Protein AF-A0A7J0ALL9-F1 (afdb_monomer)

Secondary structure (DSSP, 8-state):
---HHHHHHHHTT----SEEEEEETTEEEE-TT-SEEESS---TT-EEEEEEE---SSTTSPPEEEEEEEE-TTS--EEEEEEEE---HHHHHHHHHHHHHHTTS-EEEEB-HHHHHHHHHH--THHHHHHHHHHH-S-B-EEEEE-TTT--EEEEEBB---HHHHHHHHHHHHHHHHHT-SB---HHHHHHHHHEEE-TTS-EEEPTT---HHHHHHHHHHHHHHHHSPPP-PPPPPGGG-

Nearest PDB structures (foldseek):
  3ezk-assembly1_A  TM=8.446E-01  e=1.544E-11  Tequatrovirus T4
  5m1k-assembly2_B  TM=8.316E-01  e=1.213E-11  Thermus phage G20c
  1r8y-assembly1_C  TM=3.205E-01  e=3.349E-01  Mus musculus
  1r8x-assembly1_B-2  TM=3.488E-01  e=6.118E-01  Mus musculus

Sequence (242 aa):
MFSPEGVDRLRASCAAPYERGELAGGIFRADSTGCLKVWKRPQRGVFYTVGVDIGGRSDSSDWSVASVLAFEAGVKPEVAAQWRGHIDHDILARKIADIGRYYNMALLVVESNTLENEYARSGSEGLFILSRLADEYPNMYRRECFDSIGGALSSRVGFHTNRATKAMLIAAMIELVRDGGYIEHDGMACDELGVYEQQAGGSYGAKAGFHDDIVMSRALALHIGAASAPRAAGPLPPASAW

Structure (mmCIF, N/CA/C/O backbone):
data_AF-A0A7J0ALL9-F1
#
_entry.id   AF-A0A7J0ALL9-F1
#
loop_
_atom_site.group_PDB
_atom_site.id
_atom_site.type_symbol
_atom_site.label_atom_id
_atom_site.label_alt_id
_atom_site.label_comp_id
_atom_site.label_asym_id
_atom_site.label_entity_id
_atom_site.label_seq_id
_atom_site.pdbx_PDB_ins_code
_atom_site.Cartn_x
_atom_site.Cartn_y
_atom_site.Cartn_z
_atom_site.occupancy
_atom_site.B_iso_or_equiv
_atom_site.auth_seq_id
_atom_site.auth_comp_id
_atom_site.auth_asym_id
_atom_site.auth_atom_id
_atom_site.pdbx_PDB_model_num
ATOM 1 N N . MET A 1 1 ? 9.816 5.347 17.538 1.00 90.50 1 MET A N 1
ATOM 2 C CA . MET A 1 1 ? 9.428 6.289 16.468 1.00 90.50 1 MET A CA 1
ATOM 3 C C . MET A 1 1 ? 7.915 6.414 16.479 1.00 90.50 1 MET A C 1
ATOM 5 O O . MET A 1 1 ? 7.428 7.438 16.938 1.00 90.50 1 MET A O 1
ATOM 9 N N . PHE A 1 2 ? 7.193 5.345 16.137 1.00 95.62 2 PHE A N 1
ATOM 10 C CA . PHE A 1 2 ? 5.784 5.183 16.501 1.00 95.62 2 PHE A CA 1
ATOM 11 C C . PHE A 1 2 ? 5.644 4.941 18.012 1.00 95.62 2 PHE A C 1
ATOM 13 O O . PHE A 1 2 ? 6.554 4.370 18.623 1.00 95.62 2 PHE A O 1
ATOM 20 N N . SER A 1 3 ? 4.552 5.409 18.626 1.00 94.50 3 SER A N 1
ATOM 21 C CA . SER A 1 3 ? 4.300 5.184 20.054 1.00 94.50 3 SER A CA 1
ATOM 22 C C . SER A 1 3 ? 3.844 3.740 20.301 1.00 94.50 3 SER A C 1
ATOM 24 O O . SER A 1 3 ? 2.964 3.266 19.575 1.00 94.50 3 SER A O 1
ATOM 26 N N . PRO A 1 4 ? 4.383 3.038 21.319 1.00 95.94 4 PRO A N 1
ATOM 27 C CA . PRO A 1 4 ? 3.935 1.689 21.668 1.00 95.94 4 PRO A CA 1
ATOM 28 C C . PRO A 1 4 ? 2.423 1.610 21.896 1.00 95.94 4 PRO A C 1
ATOM 30 O O . PRO A 1 4 ? 1.763 0.742 21.336 1.00 95.94 4 PRO A O 1
ATOM 33 N N . GLU A 1 5 ? 1.840 2.586 22.596 1.00 97.25 5 GLU A N 1
ATOM 34 C CA . GLU A 1 5 ? 0.400 2.620 22.873 1.00 97.25 5 GLU A CA 1
ATOM 35 C C . GLU A 1 5 ? -0.440 2.792 21.598 1.00 97.25 5 GLU A C 1
ATOM 37 O O . GLU A 1 5 ? -1.566 2.300 21.519 1.00 97.25 5 GLU A O 1
ATOM 42 N N . GLY A 1 6 ? 0.083 3.507 20.596 1.00 97.75 6 GLY A N 1
ATOM 43 C CA . GLY A 1 6 ? -0.569 3.661 19.294 1.00 97.75 6 GLY A CA 1
ATOM 44 C C . GLY A 1 6 ? -0.537 2.360 18.495 1.00 97.75 6 GLY A C 1
ATOM 45 O O . GLY A 1 6 ? -1.556 1.940 17.948 1.00 97.75 6 GLY A O 1
ATOM 46 N N . VAL A 1 7 ? 0.614 1.681 18.489 1.00 98.12 7 VAL A N 1
ATOM 47 C CA . VAL A 1 7 ? 0.773 0.373 17.836 1.00 98.12 7 VAL A CA 1
ATOM 48 C C . VAL A 1 7 ? -0.113 -0.684 18.499 1.00 98.12 7 VAL A C 1
ATOM 50 O O . VAL A 1 7 ? -0.797 -1.420 17.793 1.00 98.12 7 VAL A O 1
ATOM 53 N N . ASP A 1 8 ? -0.180 -0.725 19.830 1.00 97.94 8 ASP A N 1
ATOM 54 C CA . ASP A 1 8 ? -1.036 -1.666 20.565 1.00 97.94 8 ASP A CA 1
ATOM 55 C C . ASP A 1 8 ? -2.525 -1.418 20.300 1.00 97.94 8 ASP A C 1
ATOM 57 O O . ASP A 1 8 ? -3.303 -2.362 20.145 1.00 97.94 8 ASP A O 1
ATOM 61 N N . ARG A 1 9 ? -2.929 -0.147 20.172 1.00 97.38 9 ARG A N 1
ATOM 62 C CA . ARG A 1 9 ? -4.302 0.221 19.797 1.00 97.38 9 ARG A CA 1
ATOM 63 C C . ARG A 1 9 ? -4.677 -0.312 18.416 1.00 97.38 9 ARG A C 1
ATOM 65 O O . ARG A 1 9 ? -5.788 -0.804 18.255 1.00 97.38 9 ARG A O 1
ATOM 72 N N . LEU A 1 10 ? -3.775 -0.214 17.440 1.00 97.44 10 LEU A N 1
ATOM 73 C CA . LEU A 1 10 ? -3.984 -0.790 16.109 1.00 97.44 10 LEU A CA 1
ATOM 74 C C . LEU A 1 10 ? -4.004 -2.319 16.163 1.00 97.44 10 LEU A C 1
ATOM 76 O O . LEU A 1 10 ? -4.888 -2.948 15.590 1.00 97.44 10 LEU A O 1
ATOM 80 N N . ARG A 1 11 ? -3.080 -2.923 16.919 1.00 98.00 11 ARG A N 1
ATOM 81 C CA . ARG A 1 11 ? -2.993 -4.378 17.083 1.00 98.00 11 ARG A CA 1
ATOM 82 C C . ARG A 1 11 ? -4.274 -4.979 17.663 1.00 98.00 11 ARG A C 1
ATOM 84 O O . ARG A 1 11 ? -4.595 -6.122 17.356 1.00 98.00 11 ARG A O 1
ATOM 91 N N . ALA A 1 12 ? -5.032 -4.219 18.453 1.00 97.44 12 ALA A N 1
ATOM 92 C CA . ALA A 1 12 ? -6.307 -4.665 19.011 1.00 97.44 12 ALA A CA 1
ATOM 93 C C . ALA A 1 12 ? -7.392 -4.954 17.953 1.00 97.44 12 ALA A C 1
ATOM 95 O O . ALA A 1 12 ? -8.311 -5.719 18.243 1.00 97.44 12 ALA A O 1
ATOM 96 N N . SER A 1 13 ? -7.304 -4.380 16.744 1.00 95.38 13 SER A N 1
ATOM 97 C CA . SER A 1 13 ? -8.196 -4.713 15.620 1.00 95.38 13 SER A CA 1
ATOM 98 C C . SER A 1 13 ? -7.626 -5.774 14.672 1.00 95.38 13 SER A C 1
ATOM 100 O O . SER A 1 13 ? -8.314 -6.190 13.733 1.00 95.38 13 SER A O 1
ATOM 102 N N . CYS A 1 14 ? -6.400 -6.251 14.920 1.00 97.94 14 CYS A N 1
ATOM 103 C CA . CYS A 1 14 ? -5.783 -7.291 14.109 1.00 97.94 14 CYS A CA 1
ATOM 104 C C . CYS A 1 14 ? -6.505 -8.629 14.242 1.00 97.94 14 CYS A C 1
ATOM 106 O O . CYS A 1 14 ? -6.825 -9.094 15.336 1.00 97.94 14 CYS A O 1
ATOM 108 N N . ALA A 1 15 ? -6.736 -9.264 13.098 1.00 96.44 15 ALA A N 1
ATOM 109 C CA . ALA A 1 15 ? -7.458 -10.520 13.001 1.00 96.44 15 ALA A CA 1
ATOM 110 C C . ALA A 1 15 ? -6.918 -11.355 11.838 1.00 96.44 15 ALA A C 1
ATOM 112 O O . ALA A 1 15 ? -6.294 -10.845 10.903 1.00 96.44 15 ALA A O 1
ATOM 113 N N . ALA A 1 16 ? -7.175 -12.663 11.883 1.00 96.12 16 ALA A N 1
ATOM 114 C CA . ALA A 1 16 ? -6.894 -13.521 10.741 1.00 96.12 16 ALA A CA 1
ATOM 115 C C . ALA A 1 16 ? -7.666 -13.018 9.505 1.00 96.12 16 ALA A C 1
ATOM 117 O O . ALA A 1 16 ? -8.810 -12.573 9.645 1.00 96.12 16 ALA A O 1
ATOM 118 N N . PRO A 1 17 ? 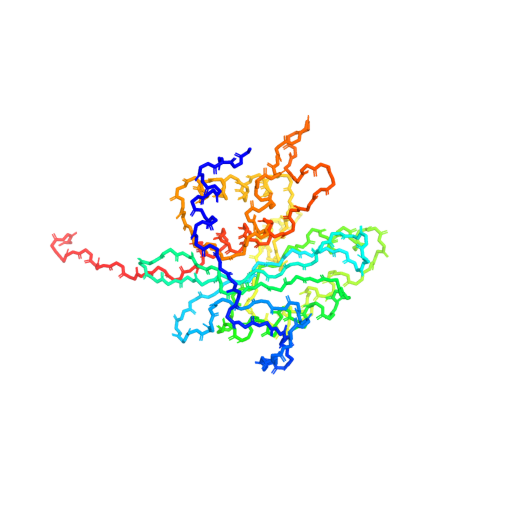-7.066 -13.076 8.302 1.00 97.00 17 PRO A N 1
ATOM 119 C CA . PRO A 1 17 ? -7.782 -12.715 7.091 1.00 97.00 17 PRO A CA 1
ATOM 120 C C . PRO A 1 17 ? -8.984 -13.636 6.900 1.00 97.00 17 PRO A C 1
ATOM 122 O O . PRO A 1 17 ? -8.906 -14.840 7.147 1.00 97.00 17 PRO A O 1
ATOM 125 N N . TYR A 1 18 ? -10.085 -13.054 6.435 1.00 94.19 18 TYR A N 1
ATOM 126 C CA . TYR A 1 18 ? -11.292 -13.789 6.079 1.00 94.19 18 TYR A CA 1
ATOM 127 C C . TYR A 1 18 ? -11.023 -14.766 4.925 1.00 94.19 18 TYR A C 1
ATOM 129 O O . TYR A 1 18 ? -11.505 -15.897 4.938 1.00 94.19 18 TYR A O 1
ATOM 137 N N . GLU A 1 19 ? -10.211 -14.348 3.950 1.00 95.81 19 GLU A N 1
ATOM 138 C CA . GLU A 1 19 ? -9.797 -15.167 2.812 1.00 95.81 19 GLU A CA 1
ATOM 139 C C . GLU A 1 19 ? -8.298 -15.021 2.531 1.00 95.81 19 GLU A C 1
ATOM 141 O O . GLU A 1 19 ? -7.707 -13.949 2.683 1.00 95.81 19 GLU A O 1
ATOM 146 N N . ARG A 1 20 ? -7.685 -16.113 2.066 1.00 97.81 20 ARG A N 1
ATOM 147 C CA . ARG A 1 20 ? -6.316 -16.143 1.547 1.00 97.81 20 ARG A CA 1
ATOM 148 C C . ARG A 1 20 ? -6.317 -16.775 0.162 1.00 97.81 20 ARG A C 1
ATOM 150 O O . ARG A 1 20 ? -7.046 -17.743 -0.066 1.00 97.81 20 ARG A O 1
ATOM 157 N N . GLY A 1 21 ? -5.556 -16.208 -0.765 1.00 96.81 21 GLY A N 1
ATOM 158 C CA . GLY A 1 21 ? -5.541 -16.693 -2.135 1.00 96.81 21 GLY A CA 1
ATOM 159 C C . GLY A 1 21 ? -4.728 -15.843 -3.094 1.00 96.81 21 GLY A C 1
ATOM 160 O O . GLY A 1 21 ? -3.720 -15.245 -2.722 1.00 96.81 21 GLY A O 1
ATOM 161 N N . GLU A 1 22 ? -5.191 -15.794 -4.338 1.00 95.88 22 GLU A N 1
ATOM 162 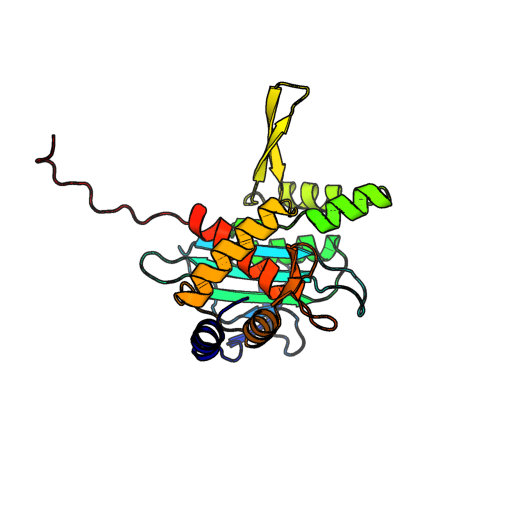C CA . GLU A 1 22 ? -4.605 -15.023 -5.430 1.00 95.88 22 GLU A CA 1
ATOM 163 C C . GLU A 1 22 ? -5.697 -14.431 -6.329 1.00 95.88 22 GLU A C 1
ATOM 165 O O . GLU A 1 22 ? -6.789 -14.985 -6.461 1.00 95.88 22 GLU A O 1
ATOM 170 N N . LEU A 1 23 ? -5.385 -13.319 -6.998 1.00 92.75 23 LEU A N 1
ATOM 171 C CA . LEU A 1 23 ? -6.185 -12.803 -8.112 1.00 92.75 23 LEU A CA 1
ATOM 172 C C . LEU A 1 23 ? -5.551 -13.208 -9.444 1.00 92.75 23 LEU A C 1
ATOM 174 O O . LEU A 1 23 ? -4.332 -13.095 -9.620 1.00 92.75 23 LEU A O 1
ATOM 178 N N . ALA A 1 24 ? -6.390 -13.668 -10.371 1.00 80.88 24 ALA A N 1
ATOM 179 C CA . ALA A 1 24 ? -6.015 -13.934 -11.754 1.00 80.88 24 ALA A CA 1
ATOM 180 C C . ALA A 1 24 ? -7.155 -13.511 -12.688 1.00 80.88 24 ALA A C 1
ATOM 182 O O . ALA A 1 24 ? -8.253 -14.071 -12.621 1.00 80.88 24 ALA A O 1
ATOM 183 N N . GLY A 1 25 ? -6.908 -12.514 -13.541 1.00 77.75 25 GLY A N 1
ATOM 184 C CA . GLY A 1 25 ? -7.915 -11.988 -14.466 1.00 77.75 25 GLY A CA 1
ATOM 185 C C . GLY A 1 25 ? -9.101 -11.349 -13.739 1.00 77.75 25 GLY A C 1
ATOM 186 O O . GLY A 1 25 ? -10.241 -11.492 -14.173 1.00 77.75 25 GLY A O 1
ATOM 187 N N . GLY A 1 26 ? -8.846 -10.721 -12.587 1.00 77.31 26 GLY A N 1
ATOM 188 C CA . GLY A 1 26 ? -9.869 -10.086 -11.746 1.00 77.31 26 GLY A CA 1
ATOM 189 C C . GLY A 1 26 ? -10.749 -11.043 -10.929 1.00 77.31 26 GLY A C 1
ATOM 190 O O . GLY A 1 26 ? -11.645 -10.581 -10.225 1.00 77.31 26 GLY A O 1
ATOM 191 N N . ILE A 1 27 ? -10.508 -12.357 -10.985 1.00 87.25 27 ILE A N 1
ATOM 192 C CA . ILE A 1 27 ? -11.255 -13.359 -10.211 1.00 87.25 27 ILE A CA 1
ATOM 193 C C . ILE A 1 27 ? -10.407 -13.826 -9.032 1.00 87.25 27 ILE A C 1
ATOM 195 O O . ILE A 1 27 ? -9.277 -14.286 -9.216 1.00 87.25 27 ILE A O 1
ATOM 199 N N . PHE A 1 28 ? -10.963 -13.722 -7.822 1.00 93.94 28 PHE A N 1
ATOM 200 C CA . PHE A 1 28 ? -10.315 -14.227 -6.615 1.00 93.94 28 PHE A CA 1
ATOM 201 C C . PHE A 1 28 ? -10.386 -15.754 -6.576 1.00 93.94 28 PHE A C 1
ATOM 203 O O . PHE A 1 28 ? -11.454 -16.345 -6.755 1.00 93.94 28 PHE A O 1
ATOM 210 N N . ARG A 1 29 ? -9.246 -16.393 -6.328 1.00 94.94 29 ARG A N 1
ATOM 211 C CA . ARG A 1 29 ? -9.1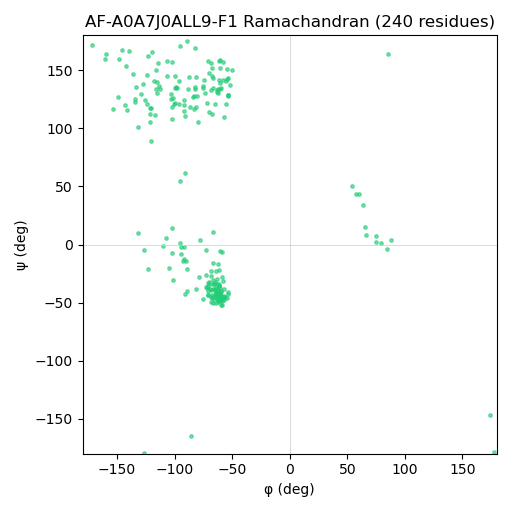28 -17.837 -6.138 1.00 94.94 29 ARG A CA 1
ATOM 212 C C . ARG A 1 29 ? -8.557 -18.098 -4.759 1.00 94.94 29 ARG A C 1
ATOM 214 O O . ARG A 1 29 ? -7.429 -17.701 -4.480 1.00 94.94 29 ARG A O 1
ATOM 221 N N . ALA A 1 30 ? -9.342 -18.767 -3.921 1.00 95.69 30 ALA A N 1
ATOM 222 C CA . ALA A 1 30 ? -8.887 -19.185 -2.608 1.00 95.69 30 ALA A CA 1
ATOM 223 C C . ALA A 1 30 ? -7.720 -20.172 -2.746 1.00 95.69 30 ALA A C 1
ATOM 225 O O . ALA A 1 30 ? -7.793 -21.139 -3.503 1.00 95.69 30 ALA A O 1
ATOM 226 N N . ASP A 1 31 ? -6.658 -19.909 -1.999 1.00 95.44 31 ASP A N 1
ATOM 227 C CA . ASP A 1 31 ? -5.462 -20.733 -1.909 1.00 95.44 31 ASP A CA 1
ATOM 228 C C . ASP A 1 31 ? -4.834 -20.464 -0.541 1.00 95.44 31 ASP A C 1
ATOM 230 O O . ASP A 1 31 ? -4.405 -19.349 -0.237 1.00 95.44 31 ASP A O 1
ATOM 234 N N . SER A 1 32 ? -4.769 -21.495 0.302 1.00 93.69 32 SER A N 1
ATOM 235 C CA . SER A 1 32 ? -4.207 -21.391 1.651 1.00 93.69 32 SER A CA 1
ATOM 236 C C . SER A 1 32 ? -2.726 -21.006 1.668 1.00 93.69 32 SER A C 1
ATOM 238 O O . SER A 1 32 ? -2.222 -20.594 2.713 1.00 93.69 32 SER A O 1
ATOM 240 N N . THR A 1 33 ? -2.031 -21.140 0.540 1.00 93.88 33 THR A N 1
ATOM 241 C CA . THR A 1 33 ? -0.624 -20.767 0.351 1.00 93.88 33 THR A CA 1
ATOM 242 C C . THR A 1 33 ? -0.440 -19.447 -0.398 1.00 93.88 33 THR A C 1
ATOM 244 O O . THR A 1 33 ? 0.672 -18.925 -0.415 1.00 93.88 33 THR A O 1
ATOM 247 N N . GLY A 1 34 ? -1.519 -18.857 -0.927 1.00 95.31 34 GLY A N 1
ATOM 248 C CA . GLY A 1 34 ? -1.479 -17.627 -1.719 1.00 95.31 34 GLY A CA 1
ATOM 249 C C . GLY A 1 34 ? -0.926 -16.414 -0.964 1.00 95.31 34 GLY A C 1
ATOM 250 O O . GLY A 1 34 ? -0.917 -16.361 0.270 1.00 95.31 34 GLY A O 1
ATOM 251 N N . CYS A 1 35 ? -0.451 -15.411 -1.692 1.00 97.19 35 CYS A N 1
ATOM 252 C CA . CYS A 1 35 ? 0.181 -14.223 -1.117 1.00 97.19 35 CYS A CA 1
ATOM 253 C C . CYS A 1 35 ? -0.816 -13.093 -0.820 1.00 97.19 35 CYS A C 1
ATOM 255 O O . CYS A 1 35 ? -0.477 -12.169 -0.078 1.00 97.19 35 CYS A O 1
ATOM 257 N N . LEU A 1 36 ? -2.042 -13.156 -1.356 1.00 98.31 36 LEU A N 1
ATOM 258 C CA . LEU A 1 36 ? -3.101 -12.185 -1.076 1.00 98.31 36 LEU A CA 1
ATOM 259 C C . LEU A 1 36 ? -3.888 -12.589 0.176 1.00 98.31 36 LEU A C 1
ATOM 261 O O . LEU A 1 36 ? -4.556 -13.624 0.199 1.00 98.31 36 LEU A O 1
ATOM 265 N N . LYS A 1 37 ? -3.852 -11.734 1.195 1.00 98.62 37 LYS A N 1
ATOM 266 C CA . LYS A 1 37 ? -4.740 -11.767 2.361 1.00 98.62 37 LYS A CA 1
ATOM 267 C C . LYS A 1 37 ? -5.880 -10.770 2.157 1.00 98.62 37 LYS A C 1
ATOM 269 O O . LYS A 1 37 ? -5.630 -9.632 1.763 1.00 98.62 37 LYS A O 1
ATOM 274 N N . VAL A 1 38 ? -7.113 -11.176 2.448 1.00 98.31 38 VAL A N 1
ATOM 275 C CA . VAL A 1 38 ? -8.319 -10.339 2.352 1.00 98.31 38 VAL A CA 1
ATOM 276 C C . VAL A 1 38 ? -9.030 -10.32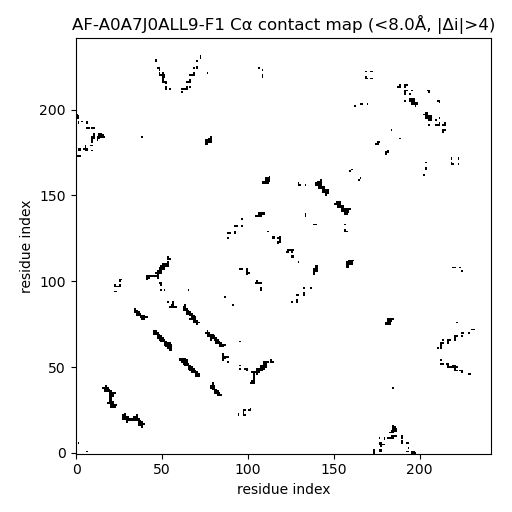5 3.701 1.00 98.31 38 VAL A C 1
ATOM 278 O O . VAL A 1 38 ? -9.455 -11.369 4.194 1.00 98.31 38 VAL A O 1
ATOM 281 N N . TRP A 1 39 ? -9.193 -9.138 4.279 1.00 98.44 39 TRP A N 1
ATOM 282 C CA . TRP A 1 39 ? -9.976 -8.907 5.500 1.00 98.44 39 TRP A CA 1
ATOM 283 C C . TRP A 1 39 ? -11.356 -8.329 5.186 1.00 98.44 39 TRP A C 1
ATOM 285 O O . TRP A 1 39 ? -12.327 -8.654 5.865 1.00 98.44 39 TRP A O 1
ATOM 295 N N . LYS A 1 40 ? -11.469 -7.555 4.099 1.00 97.12 40 LYS A N 1
ATOM 296 C CA . LYS A 1 40 ? -12.724 -6.966 3.626 1.00 97.12 40 LYS A CA 1
ATOM 297 C C . LYS A 1 40 ? -12.874 -7.151 2.119 1.00 97.12 40 LYS A C 1
ATOM 299 O O . LYS A 1 40 ? -12.011 -6.756 1.331 1.00 97.12 40 LYS A O 1
ATOM 304 N N . ARG A 1 41 ? -13.996 -7.748 1.706 1.00 96.56 41 ARG A N 1
ATOM 305 C CA . ARG A 1 41 ? -14.369 -7.862 0.287 1.00 96.56 41 ARG A CA 1
ATOM 306 C C . ARG A 1 41 ? -14.691 -6.484 -0.306 1.00 96.56 41 ARG A C 1
ATOM 308 O O . ARG A 1 41 ? -15.136 -5.605 0.436 1.00 96.56 41 ARG A O 1
ATOM 315 N N . PRO A 1 42 ? -14.497 -6.288 -1.622 1.00 96.12 42 PRO A N 1
ATOM 316 C CA . PRO A 1 42 ? -14.856 -5.038 -2.278 1.00 96.12 42 PRO A CA 1
ATOM 317 C C . PRO A 1 42 ? -16.356 -4.767 -2.138 1.00 96.12 42 PRO A C 1
ATOM 319 O O . PRO A 1 42 ? -17.189 -5.649 -2.352 1.00 96.12 42 PRO A O 1
ATOM 322 N N . GLN A 1 43 ? -16.698 -3.535 -1.774 1.00 96.50 43 GLN A N 1
ATOM 323 C CA . GLN A 1 43 ? -18.073 -3.073 -1.615 1.00 96.50 43 GLN A CA 1
ATOM 324 C C . GLN A 1 43 ? -18.365 -1.982 -2.635 1.00 96.50 43 GLN A C 1
ATOM 326 O O . GLN A 1 43 ? -17.574 -1.058 -2.818 1.00 96.50 43 GLN A O 1
ATOM 331 N N . ARG A 1 44 ? -19.509 -2.069 -3.318 1.00 94.00 44 ARG A N 1
ATOM 332 C CA . ARG A 1 44 ? -19.871 -1.103 -4.361 1.00 94.00 44 ARG A CA 1
ATOM 333 C C . ARG A 1 44 ? -20.002 0.306 -3.775 1.00 94.00 44 ARG A C 1
ATOM 335 O O . ARG A 1 44 ? -20.690 0.494 -2.781 1.00 94.00 44 ARG A O 1
ATOM 342 N N . GLY A 1 45 ? -19.412 1.294 -4.446 1.00 91.00 45 GLY A N 1
ATOM 343 C CA . GLY A 1 45 ? -19.495 2.704 -4.044 1.00 91.00 45 GLY A CA 1
ATOM 344 C C . GLY A 1 45 ? -18.463 3.129 -2.998 1.00 91.00 45 GLY A C 1
ATOM 345 O O . GLY A 1 45 ? -18.380 4.315 -2.696 1.00 91.00 45 GLY A O 1
ATOM 346 N N . VAL A 1 46 ? -17.652 2.195 -2.494 1.00 96.25 46 VAL A N 1
ATOM 347 C CA . VAL A 1 46 ? -16.504 2.503 -1.637 1.00 96.25 46 VAL A CA 1
ATOM 348 C C . VAL A 1 46 ? -15.307 2.897 -2.500 1.00 96.25 46 VAL A C 1
ATOM 350 O O . VAL A 1 46 ? -15.031 2.251 -3.519 1.00 96.25 46 VAL A O 1
ATOM 353 N N . PHE A 1 47 ? -14.612 3.960 -2.090 1.00 97.88 47 PHE A N 1
ATOM 354 C CA . PHE A 1 47 ? -13.346 4.374 -2.687 1.00 97.88 47 PHE A CA 1
ATOM 355 C C . PHE A 1 47 ? -12.210 3.545 -2.093 1.00 97.88 47 PHE A C 1
ATOM 357 O O . PHE A 1 47 ? -12.122 3.387 -0.875 1.00 97.88 47 PHE A O 1
ATOM 364 N N . TYR A 1 48 ? -11.329 3.042 -2.952 1.00 98.69 48 TYR A N 1
ATOM 365 C CA . TYR A 1 48 ? -10.170 2.266 -2.537 1.00 98.69 48 TYR A CA 1
ATOM 366 C C . TYR A 1 48 ? -8.886 2.880 -3.080 1.00 98.69 48 TYR A C 1
ATOM 368 O O . TYR A 1 48 ? -8.849 3.371 -4.212 1.00 98.69 48 TYR A O 1
ATOM 376 N N . THR A 1 49 ? -7.816 2.783 -2.296 1.00 98.69 49 THR A N 1
ATOM 377 C CA . THR A 1 49 ? -6.447 2.982 -2.780 1.00 98.69 49 THR A CA 1
ATOM 378 C C . THR A 1 49 ? -5.646 1.698 -2.654 1.00 98.69 49 THR A C 1
ATOM 380 O O . THR A 1 49 ? -5.899 0.882 -1.767 1.00 98.69 49 THR A O 1
ATOM 383 N N . VAL A 1 50 ? -4.673 1.522 -3.548 1.00 98.81 50 VAL A N 1
ATOM 384 C CA . VAL A 1 50 ? -3.663 0.464 -3.452 1.00 98.81 50 VAL A CA 1
ATOM 385 C C . VAL A 1 50 ? -2.291 1.121 -3.408 1.00 98.81 50 VAL A C 1
ATOM 387 O O . VAL A 1 50 ? -1.813 1.616 -4.428 1.00 98.81 50 VAL A O 1
ATOM 390 N N . GLY A 1 51 ? -1.666 1.149 -2.235 1.00 98.62 51 GLY A N 1
ATOM 391 C CA . GLY A 1 51 ? -0.271 1.565 -2.086 1.00 98.62 51 GLY A CA 1
ATOM 392 C C . GLY A 1 51 ? 0.647 0.393 -2.391 1.00 98.62 51 GLY A C 1
ATOM 393 O O . GLY A 1 51 ? 0.448 -0.685 -1.832 1.00 98.62 51 GLY A O 1
ATOM 394 N N . VAL A 1 52 ? 1.614 0.581 -3.285 1.00 98.38 52 VAL A N 1
ATOM 395 C CA . VAL A 1 52 ? 2.532 -0.477 -3.718 1.00 98.38 52 VAL A CA 1
ATOM 396 C C . VAL A 1 52 ? 3.961 -0.057 -3.429 1.00 98.38 52 VAL A C 1
ATOM 398 O O . VAL A 1 52 ? 4.429 0.924 -4.006 1.00 98.38 52 VAL A O 1
ATOM 401 N N . ASP A 1 53 ? 4.632 -0.822 -2.575 1.00 96.75 53 ASP A N 1
ATOM 402 C CA . ASP A 1 53 ? 6.077 -0.756 -2.380 1.00 96.75 53 ASP A CA 1
ATOM 403 C C . ASP A 1 53 ? 6.732 -1.922 -3.129 1.00 96.75 53 ASP A C 1
ATOM 405 O O . ASP A 1 53 ? 6.302 -3.075 -3.006 1.00 96.75 53 ASP A O 1
ATOM 409 N N . ILE A 1 54 ? 7.703 -1.611 -3.987 1.00 94.19 54 ILE A N 1
ATOM 410 C CA . ILE A 1 54 ? 8.337 -2.586 -4.876 1.00 94.19 54 ILE A CA 1
ATOM 411 C C . ILE A 1 54 ? 9.688 -2.962 -4.287 1.00 94.19 54 ILE A C 1
ATOM 413 O O . ILE A 1 54 ? 10.650 -2.196 -4.372 1.00 94.19 54 ILE A O 1
ATOM 417 N N . GLY A 1 55 ? 9.753 -4.183 -3.768 1.00 92.06 55 GLY A N 1
ATOM 418 C CA . GLY A 1 55 ? 10.988 -4.825 -3.353 1.00 92.06 55 GLY A CA 1
ATOM 419 C C . GLY A 1 55 ? 11.706 -5.552 -4.493 1.00 92.06 55 GLY A C 1
ATOM 420 O O . GLY A 1 55 ? 11.429 -5.373 -5.687 1.00 92.06 55 GLY A O 1
ATOM 421 N N . GLY A 1 56 ? 12.650 -6.410 -4.117 1.00 84.94 56 GLY A N 1
ATOM 422 C CA . GLY A 1 56 ? 13.423 -7.210 -5.059 1.00 84.94 56 GLY A CA 1
ATOM 423 C C . GLY A 1 56 ? 12.780 -8.558 -5.398 1.00 84.94 56 GLY A C 1
ATOM 424 O O . GLY A 1 56 ? 11.748 -8.966 -4.856 1.00 84.94 56 GLY A O 1
ATOM 425 N N . ARG A 1 57 ? 13.423 -9.267 -6.331 1.00 83.75 57 ARG A N 1
ATOM 426 C CA . ARG A 1 57 ? 12.925 -10.527 -6.914 1.00 83.75 57 ARG A CA 1
ATOM 427 C C . ARG A 1 57 ? 13.411 -11.785 -6.188 1.00 83.75 57 ARG A C 1
ATOM 429 O O . ARG A 1 57 ? 12.922 -12.869 -6.473 1.00 83.75 57 ARG A O 1
ATOM 436 N N . SER A 1 58 ? 14.398 -11.657 -5.304 1.00 81.38 58 SER A N 1
ATOM 437 C CA . SER A 1 58 ? 15.053 -12.783 -4.623 1.00 81.38 58 SER A CA 1
ATOM 438 C C . SER A 1 58 ? 14.563 -12.957 -3.187 1.00 81.38 58 SER A C 1
ATOM 440 O O . SER A 1 58 ? 14.189 -11.981 -2.546 1.00 81.38 58 SER A O 1
ATOM 442 N N . ASP A 1 59 ? 14.699 -14.157 -2.631 1.00 78.12 59 ASP A N 1
ATOM 443 C CA . ASP A 1 59 ? 14.297 -14.444 -1.242 1.00 78.12 59 ASP A CA 1
ATOM 444 C C . ASP A 1 59 ? 15.051 -13.616 -0.184 1.00 78.12 59 ASP A C 1
ATOM 446 O O . ASP A 1 59 ? 14.586 -13.468 0.941 1.00 78.12 59 ASP A O 1
ATOM 450 N N . SER A 1 60 ? 16.232 -13.089 -0.523 1.00 84.81 60 SER A N 1
ATOM 451 C CA . SER A 1 60 ? 17.038 -12.243 0.366 1.00 84.81 60 SER A CA 1
ATOM 452 C C . SER A 1 60 ? 16.827 -10.743 0.156 1.00 84.81 60 SER A C 1
ATOM 454 O O . SER A 1 60 ? 17.537 -9.949 0.768 1.00 84.81 60 SER A O 1
ATOM 456 N N . SER A 1 61 ? 15.949 -10.347 -0.766 1.00 87.00 61 SER A N 1
ATOM 457 C CA . SER A 1 61 ? 15.658 -8.934 -1.029 1.00 87.00 61 SER A CA 1
ATOM 458 C C . SER A 1 61 ? 14.427 -8.457 -0.267 1.00 87.00 61 SER A C 1
ATOM 460 O O . SER A 1 61 ? 13.701 -9.257 0.313 1.00 87.00 61 SER A O 1
ATOM 462 N N . ASP A 1 62 ? 14.195 -7.149 -0.292 1.00 89.25 62 ASP A N 1
ATOM 463 C CA . ASP A 1 62 ? 12.995 -6.531 0.269 1.00 89.25 62 ASP A CA 1
ATOM 464 C C . ASP A 1 62 ? 11.725 -7.055 -0.413 1.00 89.25 62 ASP A C 1
ATOM 466 O O . ASP A 1 62 ? 11.756 -7.482 -1.578 1.00 89.25 62 ASP A O 1
ATOM 470 N N . TRP A 1 63 ? 10.606 -7.065 0.308 1.00 95.50 63 TRP A N 1
ATOM 471 C CA . TRP A 1 63 ? 9.359 -7.635 -0.193 1.00 95.50 63 TRP A CA 1
ATOM 472 C C . TRP A 1 63 ? 8.636 -6.655 -1.102 1.00 95.50 63 TRP A C 1
ATOM 474 O O . TRP A 1 63 ? 8.575 -5.463 -0.838 1.00 95.50 63 TRP A O 1
ATOM 484 N N . SER A 1 64 ? 7.989 -7.165 -2.150 1.00 97.38 64 SER A N 1
ATOM 485 C CA . SER A 1 64 ? 6.962 -6.369 -2.818 1.00 97.38 64 SER A CA 1
ATOM 486 C C . SER A 1 64 ? 5.660 -6.469 -2.028 1.00 97.38 64 SER A C 1
ATOM 488 O O . SER A 1 64 ? 5.190 -7.576 -1.740 1.00 97.38 64 SER A O 1
ATOM 490 N N . VAL A 1 65 ? 5.065 -5.326 -1.685 1.00 98.50 65 VAL A N 1
ATOM 491 C CA . VAL A 1 65 ? 3.820 -5.244 -0.910 1.00 98.50 65 VAL A CA 1
ATOM 492 C C . VAL A 1 65 ? 2.815 -4.345 -1.616 1.00 98.50 65 VAL A C 1
ATOM 494 O O . VAL A 1 65 ? 3.116 -3.207 -1.954 1.00 98.50 65 VAL A O 1
ATOM 497 N N . ALA A 1 66 ? 1.588 -4.836 -1.794 1.00 98.56 66 ALA A N 1
ATOM 498 C CA . ALA A 1 66 ? 0.448 -4.046 -2.248 1.00 98.56 66 ALA A CA 1
ATOM 499 C C . ALA A 1 66 ? -0.627 -4.013 -1.154 1.00 98.56 66 ALA A C 1
ATOM 501 O O . ALA A 1 66 ? -1.261 -5.029 -0.864 1.00 98.56 66 ALA A O 1
ATOM 502 N N . SER A 1 67 ? -0.831 -2.841 -0.557 1.00 98.81 67 SER A N 1
ATOM 503 C CA . SER A 1 67 ? -1.771 -2.581 0.535 1.00 98.81 67 SER A CA 1
ATOM 504 C C . SER A 1 67 ? -3.049 -1.934 0.010 1.00 98.81 67 SER A C 1
ATOM 506 O O . SER A 1 67 ? -2.987 -0.840 -0.545 1.00 98.81 67 SER A O 1
ATOM 508 N N . VAL A 1 68 ? -4.206 -2.567 0.221 1.00 98.81 68 VAL A N 1
ATOM 509 C CA . VAL A 1 68 ? -5.519 -2.042 -0.187 1.00 98.81 68 VAL A CA 1
ATOM 510 C C . VAL A 1 68 ? -6.220 -1.396 1.003 1.00 98.81 68 VAL A C 1
ATOM 512 O O . VAL A 1 68 ? -6.488 -2.072 1.997 1.00 98.81 68 VAL A O 1
ATOM 515 N N . LEU A 1 69 ? -6.566 -0.115 0.891 1.00 98.69 69 LEU A N 1
ATOM 516 C CA . LEU A 1 69 ? -7.275 0.646 1.924 1.00 98.69 69 LEU A CA 1
ATOM 517 C C . LEU A 1 69 ? -8.658 1.056 1.419 1.00 98.69 69 LEU A C 1
ATOM 519 O O . LEU A 1 69 ? -8.786 1.607 0.326 1.00 98.69 69 LEU A O 1
ATOM 523 N N . ALA A 1 70 ? -9.682 0.802 2.228 1.00 98.50 70 ALA A N 1
ATOM 524 C CA . ALA A 1 70 ? -11.046 1.269 2.025 1.00 98.50 70 ALA A CA 1
ATOM 525 C C . ALA A 1 70 ? -11.230 2.648 2.662 1.00 98.50 70 ALA A C 1
ATOM 527 O O . ALA A 1 70 ? -10.859 2.847 3.819 1.00 98.50 70 ALA A O 1
ATOM 528 N N . PHE A 1 71 ? -11.852 3.573 1.936 1.00 97.69 71 PHE A N 1
ATOM 529 C CA . PHE A 1 71 ? -12.256 4.881 2.441 1.00 97.69 71 PHE A CA 1
ATOM 530 C C . PHE A 1 71 ? -13.762 5.025 2.276 1.00 97.69 71 PHE A C 1
ATOM 532 O O . PHE A 1 71 ? -14.292 5.126 1.166 1.00 97.69 71 PHE A O 1
ATOM 539 N N . GLU A 1 72 ? -14.445 5.056 3.409 1.00 94.06 72 GLU A N 1
ATOM 540 C CA . GLU A 1 72 ? -15.885 5.231 3.496 1.00 94.06 72 GLU A CA 1
ATOM 541 C C . GLU A 1 72 ? -16.188 6.520 4.261 1.00 94.06 72 GLU A C 1
ATOM 543 O O . GLU A 1 72 ? -15.511 6.878 5.227 1.00 94.06 72 GLU A O 1
ATOM 548 N N . ALA A 1 73 ? -17.196 7.261 3.806 1.00 88.88 73 ALA A N 1
ATOM 549 C CA . ALA A 1 73 ? -17.540 8.540 4.407 1.00 88.88 73 ALA A CA 1
ATOM 550 C C . ALA A 1 73 ? -17.972 8.370 5.874 1.00 88.88 73 ALA A C 1
ATOM 552 O O . ALA A 1 73 ? -18.842 7.563 6.188 1.00 88.88 73 ALA A O 1
ATOM 553 N N . GLY A 1 74 ? -17.392 9.175 6.768 1.00 88.19 74 GLY A N 1
ATOM 554 C CA . GLY A 1 74 ? -17.759 9.194 8.188 1.00 88.19 74 GLY A CA 1
ATOM 555 C C . GLY A 1 74 ? -17.170 8.058 9.030 1.00 88.19 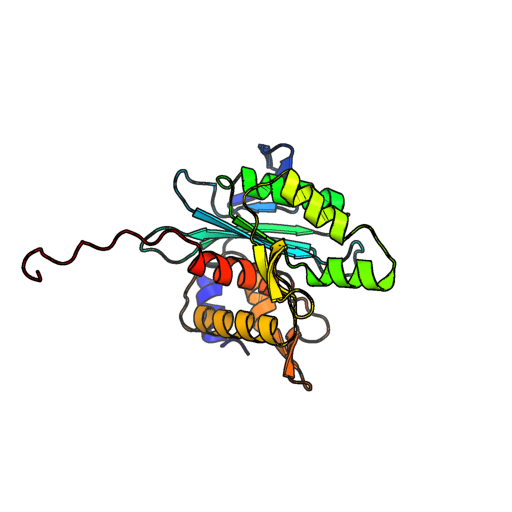74 GLY A C 1
ATOM 556 O O . GLY A 1 74 ? -17.419 8.018 10.233 1.00 88.19 74 GLY A O 1
ATOM 557 N N . VAL A 1 75 ? -16.365 7.172 8.441 1.00 92.69 75 VAL A N 1
ATOM 558 C CA . VAL A 1 75 ? -15.637 6.114 9.154 1.00 92.69 75 VAL A CA 1
ATOM 559 C C . VAL A 1 75 ? -14.138 6.213 8.888 1.00 92.69 75 VAL A C 1
ATOM 561 O O . VAL A 1 75 ? -13.683 6.891 7.966 1.00 92.69 75 VAL A O 1
ATOM 564 N N . LYS A 1 76 ? -13.352 5.566 9.750 1.00 96.06 76 LYS A N 1
ATOM 565 C CA . LYS A 1 76 ? -11.898 5.510 9.597 1.00 96.06 76 LYS A CA 1
ATOM 566 C C . LYS A 1 76 ? -11.540 4.683 8.357 1.00 96.06 76 LYS A C 1
ATOM 568 O O . LYS A 1 76 ? -12.218 3.686 8.106 1.00 96.06 76 LYS A O 1
ATOM 573 N N . PRO A 1 77 ? -10.471 5.041 7.625 1.00 97.88 77 PRO A N 1
ATOM 574 C CA . PRO A 1 77 ? -9.909 4.162 6.613 1.00 97.88 77 PRO A CA 1
ATOM 575 C C . PRO A 1 77 ? -9.590 2.786 7.202 1.00 97.88 77 PRO A C 1
ATOM 577 O O . PRO A 1 77 ? -9.153 2.688 8.349 1.00 97.88 77 PRO A O 1
ATOM 580 N N . GLU A 1 78 ? -9.798 1.730 6.427 1.00 98.38 78 GLU A N 1
ATOM 581 C CA . GLU A 1 78 ? -9.685 0.343 6.892 1.00 98.38 78 GLU A CA 1
ATOM 582 C C . GLU A 1 78 ? -8.880 -0.493 5.902 1.00 98.38 78 GLU A C 1
ATOM 584 O O . GLU A 1 78 ? -9.078 -0.403 4.687 1.00 98.38 78 GLU A O 1
ATOM 589 N N . VAL A 1 79 ? -7.965 -1.317 6.409 1.00 98.75 79 VAL A N 1
ATOM 590 C CA . VAL A 1 79 ? -7.188 -2.250 5.585 1.00 98.75 79 VAL A CA 1
ATOM 591 C C . VAL A 1 79 ? -8.110 -3.326 5.020 1.00 98.75 79 VAL A C 1
ATOM 593 O O . VAL A 1 79 ? -8.617 -4.178 5.735 1.00 98.75 79 VAL A O 1
ATOM 596 N N . ALA A 1 80 ? -8.319 -3.332 3.708 1.00 98.62 80 ALA A N 1
ATOM 597 C CA . ALA A 1 80 ? -9.198 -4.306 3.071 1.00 98.62 80 ALA A CA 1
ATOM 598 C C . ALA A 1 80 ? -8.458 -5.589 2.670 1.00 98.62 80 ALA A C 1
ATOM 600 O O . ALA A 1 80 ? -8.989 -6.693 2.817 1.00 98.62 80 ALA A O 1
ATOM 601 N N . ALA A 1 81 ? -7.234 -5.451 2.163 1.00 98.69 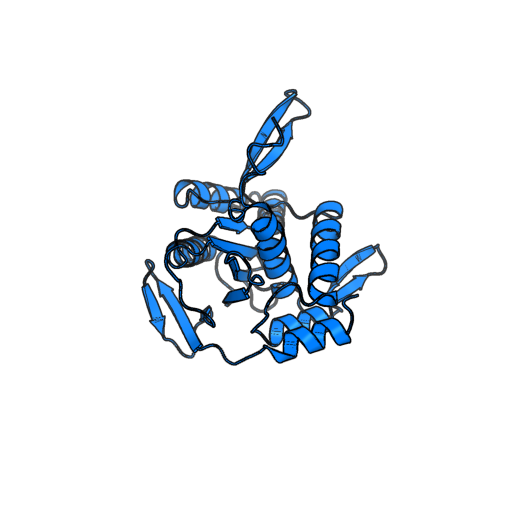81 ALA A N 1
ATOM 602 C CA . ALA A 1 81 ? -6.413 -6.559 1.692 1.00 98.69 81 ALA A CA 1
ATOM 603 C C . ALA A 1 81 ? -4.930 -6.185 1.634 1.00 98.69 81 ALA A C 1
ATOM 605 O O . ALA A 1 81 ? -4.563 -5.009 1.642 1.00 98.69 81 ALA A O 1
ATOM 606 N N . GLN A 1 82 ? -4.080 -7.201 1.542 1.00 98.75 82 GLN A N 1
ATOM 607 C CA . GLN A 1 82 ? -2.646 -7.042 1.352 1.00 98.75 82 GLN A CA 1
ATOM 608 C C . GLN A 1 82 ? -2.096 -8.215 0.555 1.00 98.75 82 GLN A C 1
ATOM 610 O O . GLN A 1 82 ? -2.285 -9.373 0.930 1.00 98.75 82 GLN A O 1
ATOM 615 N N . TRP A 1 83 ? -1.387 -7.909 -0.521 1.00 98.50 83 TRP A N 1
ATOM 616 C CA . TRP A 1 83 ? -0.526 -8.867 -1.198 1.00 98.50 83 TRP A CA 1
ATOM 617 C C . TRP A 1 83 ? 0.916 -8.621 -0.764 1.00 98.50 83 TRP A C 1
ATOM 619 O O . TRP A 1 83 ? 1.344 -7.469 -0.718 1.00 98.50 83 TRP A O 1
ATOM 629 N N . ARG A 1 84 ? 1.657 -9.680 -0.434 1.00 97.94 84 ARG A N 1
ATOM 630 C CA . ARG A 1 84 ? 3.079 -9.599 -0.071 1.00 97.94 84 ARG A CA 1
ATOM 631 C C . ARG A 1 84 ? 3.824 -10.807 -0.619 1.00 97.94 84 ARG A C 1
ATOM 633 O O . ARG A 1 84 ? 3.493 -11.929 -0.242 1.00 97.94 84 ARG A O 1
ATOM 640 N N . GLY A 1 85 ? 4.822 -10.585 -1.469 1.00 96.44 85 GLY A N 1
ATOM 641 C CA . GLY A 1 85 ? 5.562 -11.666 -2.122 1.00 96.44 85 GLY A CA 1
ATOM 642 C C . GLY A 1 85 ? 6.789 -11.192 -2.900 1.00 96.44 85 GLY A C 1
ATOM 643 O O . GLY A 1 85 ? 6.988 -9.994 -3.097 1.00 96.44 85 GLY A O 1
ATOM 644 N N . HIS A 1 86 ? 7.583 -12.153 -3.372 1.00 94.44 86 HIS A N 1
ATOM 645 C CA . HIS A 1 86 ? 8.631 -11.931 -4.369 1.00 94.44 86 HIS A CA 1
ATOM 646 C C . HIS A 1 86 ? 8.149 -12.438 -5.718 1.00 94.44 86 HIS A C 1
ATOM 648 O O . HIS A 1 86 ? 7.644 -13.557 -5.831 1.00 94.44 86 HIS A O 1
ATOM 654 N N . ILE A 1 87 ? 8.264 -11.595 -6.737 1.00 93.31 87 ILE A N 1
ATOM 655 C CA . ILE A 1 87 ? 7.870 -11.930 -8.100 1.00 93.31 87 ILE A CA 1
ATOM 656 C C . ILE A 1 87 ? 8.556 -10.976 -9.079 1.00 93.31 87 ILE A C 1
ATOM 658 O O . ILE A 1 87 ? 8.972 -9.881 -8.694 1.00 93.31 87 ILE A O 1
ATOM 662 N N . ASP A 1 88 ? 8.654 -11.369 -10.347 1.00 91.00 88 ASP A N 1
ATOM 663 C CA . ASP A 1 88 ? 9.140 -10.472 -11.391 1.00 91.00 88 ASP A CA 1
ATOM 664 C C . ASP A 1 88 ? 8.242 -9.236 -11.518 1.00 91.00 88 ASP A C 1
ATOM 666 O O . ASP A 1 88 ? 7.012 -9.316 -11.460 1.00 91.00 88 ASP A O 1
ATOM 670 N N . HIS A 1 89 ? 8.864 -8.072 -11.699 1.00 90.62 89 HIS A N 1
ATOM 671 C CA . HIS A 1 89 ? 8.176 -6.781 -11.637 1.00 90.62 89 HIS A CA 1
ATOM 672 C C . HIS A 1 89 ? 7.100 -6.603 -12.718 1.00 90.62 89 HIS A C 1
ATOM 674 O O . HIS A 1 89 ? 6.099 -5.930 -12.478 1.00 90.62 89 HIS A O 1
ATOM 680 N N . ASP A 1 90 ? 7.249 -7.225 -13.889 1.00 89.50 90 ASP A N 1
ATOM 681 C CA . ASP A 1 90 ? 6.219 -7.197 -14.934 1.00 89.50 90 ASP A CA 1
ATOM 682 C C . ASP A 1 90 ? 4.989 -8.035 -14.534 1.00 89.50 90 ASP A C 1
ATOM 684 O O . ASP A 1 90 ? 3.848 -7.655 -14.818 1.00 89.50 90 ASP A O 1
ATOM 688 N N . ILE A 1 91 ? 5.201 -9.157 -13.836 1.00 93.00 91 ILE A N 1
ATOM 689 C CA . ILE A 1 91 ? 4.124 -9.978 -13.278 1.00 93.00 91 ILE A CA 1
ATOM 690 C C . ILE A 1 91 ? 3.475 -9.244 -12.099 1.00 93.00 91 ILE A C 1
ATOM 692 O O . ILE A 1 91 ? 2.244 -9.236 -11.996 1.00 93.00 91 ILE A O 1
ATOM 696 N N . LEU A 1 92 ? 4.270 -8.575 -11.255 1.00 94.19 92 LEU A N 1
ATOM 697 C CA . LEU A 1 92 ? 3.772 -7.721 -10.176 1.00 94.19 92 LEU A CA 1
ATOM 698 C C . LEU A 1 92 ? 2.846 -6.631 -10.722 1.00 94.19 92 LEU A C 1
ATOM 700 O O . LEU A 1 92 ? 1.758 -6.447 -10.186 1.00 94.19 92 LEU A O 1
ATOM 704 N N . ALA A 1 93 ? 3.224 -5.961 -11.816 1.00 93.44 93 ALA A N 1
ATOM 705 C CA . ALA A 1 93 ? 2.399 -4.930 -12.449 1.00 93.44 93 ALA A CA 1
ATOM 706 C C . ALA A 1 93 ? 1.012 -5.462 -12.853 1.00 93.44 93 ALA A C 1
ATOM 708 O O . ALA A 1 93 ? -0.010 -4.841 -12.550 1.00 93.44 93 ALA A O 1
ATOM 709 N N . ARG A 1 94 ? 0.948 -6.658 -13.456 1.00 93.25 94 ARG A N 1
ATOM 710 C CA . ARG A 1 94 ? -0.332 -7.320 -13.770 1.00 93.25 94 ARG A CA 1
ATOM 711 C C . ARG A 1 94 ? -1.117 -7.670 -12.503 1.00 93.25 94 ARG A C 1
ATOM 713 O O . ARG A 1 94 ? -2.326 -7.454 -12.450 1.00 93.25 94 ARG A O 1
ATOM 720 N N . LYS A 1 95 ? -0.432 -8.159 -11.463 1.00 95.00 95 LYS A N 1
ATOM 721 C CA . LYS A 1 95 ? -1.036 -8.519 -10.172 1.00 95.00 95 LYS A CA 1
ATOM 722 C C . LYS A 1 95 ? -1.694 -7.318 -9.490 1.00 95.00 95 LYS A C 1
ATOM 724 O O . LYS A 1 95 ? -2.844 -7.419 -9.068 1.00 95.00 95 LYS A O 1
ATOM 729 N N . ILE A 1 96 ? -1.000 -6.184 -9.402 1.00 95.62 96 ILE A N 1
ATOM 730 C CA . ILE A 1 96 ? -1.542 -4.974 -8.766 1.00 95.62 96 ILE A CA 1
ATOM 731 C C . ILE A 1 96 ? -2.666 -4.346 -9.595 1.00 95.62 96 ILE A C 1
ATOM 733 O O . ILE A 1 96 ? -3.621 -3.834 -9.014 1.00 95.62 96 ILE A O 1
ATOM 737 N N . ALA A 1 97 ? -2.617 -4.455 -10.929 1.00 95.88 97 ALA A N 1
ATOM 738 C CA . ALA A 1 97 ? -3.732 -4.063 -11.789 1.00 95.88 97 ALA A CA 1
ATOM 739 C C . ALA A 1 97 ? -4.983 -4.904 -11.493 1.00 95.88 97 ALA A C 1
ATOM 741 O O . ALA A 1 97 ? -6.070 -4.353 -11.335 1.00 95.88 97 ALA A O 1
ATOM 742 N N . ASP A 1 98 ? -4.839 -6.225 -11.364 1.00 96.12 98 ASP A N 1
ATOM 743 C CA . ASP A 1 98 ? -5.947 -7.121 -11.020 1.00 96.12 98 ASP A CA 1
ATOM 744 C C . ASP A 1 98 ? -6.522 -6.826 -9.628 1.00 96.12 98 ASP A C 1
ATOM 746 O O . ASP A 1 98 ? -7.744 -6.779 -9.477 1.00 96.12 98 ASP A O 1
ATOM 750 N N . ILE A 1 99 ? -5.668 -6.558 -8.631 1.00 97.62 99 ILE A N 1
ATOM 751 C CA . ILE A 1 99 ? -6.096 -6.100 -7.296 1.00 97.62 99 ILE A CA 1
ATOM 752 C C . ILE A 1 99 ? -6.892 -4.797 -7.410 1.00 97.62 99 ILE A C 1
ATOM 754 O O . ILE A 1 99 ? -7.997 -4.705 -6.875 1.00 97.62 99 ILE A O 1
ATOM 758 N N . GLY A 1 100 ? -6.379 -3.809 -8.145 1.00 97.06 100 GLY A N 1
ATOM 759 C CA . GLY A 1 100 ? -7.060 -2.531 -8.339 1.00 97.06 100 GLY A CA 1
ATOM 760 C C . GLY A 1 100 ? -8.429 -2.680 -9.006 1.00 97.06 100 GLY A C 1
ATOM 761 O O . GLY A 1 100 ? -9.414 -2.109 -8.533 1.00 97.06 100 GLY A O 1
ATOM 762 N N . ARG A 1 101 ? -8.527 -3.508 -10.057 1.00 96.50 101 ARG A N 1
ATOM 763 C CA . ARG A 1 101 ? -9.798 -3.796 -10.749 1.00 96.50 101 ARG A CA 1
ATOM 764 C C . ARG A 1 101 ? -10.798 -4.482 -9.822 1.00 96.50 101 ARG A C 1
ATOM 766 O O . ARG A 1 101 ? -11.966 -4.099 -9.815 1.00 96.50 101 ARG A O 1
ATOM 773 N N . TYR A 1 102 ? -10.343 -5.450 -9.027 1.00 97.38 102 TYR A N 1
ATOM 774 C CA . TYR A 1 102 ? -11.183 -6.160 -8.061 1.00 97.38 102 TYR A CA 1
ATOM 775 C C . TYR A 1 102 ? -11.758 -5.215 -6.990 1.00 97.38 102 TYR A C 1
ATOM 777 O O . TYR A 1 102 ? -12.919 -5.351 -6.608 1.00 97.38 102 TYR A O 1
ATOM 785 N N . TYR A 1 103 ? -10.995 -4.201 -6.571 1.00 97.62 103 TYR A N 1
ATOM 786 C CA . TYR A 1 103 ? -11.412 -3.175 -5.609 1.00 97.62 103 TYR A CA 1
ATOM 787 C C . TYR A 1 103 ? -11.950 -1.896 -6.272 1.00 97.62 103 TYR A C 1
ATOM 789 O O . TYR A 1 103 ? -11.511 -0.788 -5.977 1.00 97.62 103 TYR A O 1
ATOM 797 N N . ASN A 1 104 ? -12.951 -2.044 -7.146 1.00 96.38 104 ASN A N 1
ATOM 798 C CA . ASN A 1 104 ? -13.685 -0.939 -7.787 1.00 96.38 104 ASN A CA 1
ATOM 799 C C . ASN A 1 104 ? -12.814 0.040 -8.590 1.00 96.38 104 ASN A C 1
ATOM 801 O O . ASN A 1 104 ? -13.020 1.252 -8.503 1.00 96.38 104 ASN A O 1
ATOM 805 N N . MET A 1 105 ? -11.859 -0.457 -9.380 1.00 96.81 105 MET A N 1
ATOM 806 C CA . MET A 1 105 ? -10.897 0.414 -10.068 1.00 96.81 105 MET A CA 1
ATOM 807 C C . MET A 1 105 ? -10.184 1.345 -9.074 1.00 96.81 105 MET A C 1
ATOM 809 O O . MET A 1 105 ? -10.137 2.558 -9.277 1.00 96.81 105 MET A O 1
ATOM 813 N N . ALA A 1 106 ? -9.647 0.782 -7.990 1.00 98.12 106 ALA A N 1
ATOM 814 C CA . ALA A 1 106 ? -8.934 1.509 -6.943 1.00 98.12 106 ALA A CA 1
ATOM 815 C C . ALA A 1 106 ? -7.841 2.437 -7.505 1.00 98.12 106 ALA A C 1
ATOM 817 O O . ALA A 1 106 ? -7.222 2.138 -8.530 1.00 98.12 106 ALA A O 1
ATOM 818 N N . LEU A 1 107 ? -7.559 3.540 -6.815 1.00 98.62 107 LEU A N 1
ATOM 819 C CA . LEU A 1 107 ? -6.436 4.409 -7.164 1.00 98.62 107 LEU A CA 1
ATOM 820 C C . LEU A 1 107 ? -5.114 3.696 -6.841 1.00 98.62 107 LEU A C 1
ATOM 822 O O . LEU A 1 107 ? -4.818 3.453 -5.669 1.00 98.62 107 LEU A O 1
ATOM 826 N N . LEU A 1 108 ? -4.314 3.375 -7.861 1.00 98.56 108 LEU A N 1
ATOM 827 C CA . LEU A 1 108 ? -3.002 2.745 -7.670 1.00 98.56 108 LEU A CA 1
ATOM 828 C C . LEU A 1 108 ? -1.930 3.797 -7.379 1.00 98.56 108 LEU A C 1
ATOM 830 O O . LEU A 1 108 ? -1.722 4.722 -8.164 1.00 98.56 108 LEU A O 1
ATOM 834 N N . VAL A 1 109 ? -1.200 3.615 -6.286 1.00 98.12 109 VAL A N 1
ATOM 835 C CA . VAL A 1 109 ? -0.112 4.483 -5.832 1.00 98.12 109 VAL A CA 1
ATOM 836 C C . VAL A 1 109 ? 1.159 3.647 -5.761 1.00 98.12 109 VAL A C 1
ATOM 838 O O . VAL A 1 109 ? 1.452 3.028 -4.744 1.00 98.12 109 VAL A O 1
ATOM 841 N N . VAL A 1 110 ? 1.891 3.594 -6.871 1.00 97.38 110 VAL A N 1
ATOM 842 C CA . VAL A 1 110 ? 3.110 2.781 -6.982 1.00 97.38 110 VAL A CA 1
ATOM 843 C C . VAL A 1 110 ? 4.331 3.610 -6.608 1.00 97.38 110 VAL A C 1
ATOM 845 O O . VAL A 1 110 ? 4.553 4.661 -7.217 1.00 97.38 110 VAL A O 1
ATOM 848 N N . GLU A 1 111 ? 5.125 3.147 -5.641 1.00 95.69 111 GLU A N 1
ATOM 849 C CA . GLU A 1 111 ? 6.445 3.709 -5.366 1.00 95.69 111 GLU A CA 1
ATOM 850 C C . GLU A 1 111 ? 7.372 3.476 -6.562 1.00 95.69 111 GLU A C 1
ATOM 852 O O . GLU A 1 111 ? 7.623 2.345 -6.976 1.00 95.69 111 GLU A O 1
ATOM 857 N N . SER A 1 112 ? 7.894 4.559 -7.137 1.00 91.44 112 SER A N 1
ATOM 858 C CA . SER A 1 112 ? 8.742 4.492 -8.328 1.00 91.44 112 SER A CA 1
ATOM 859 C C . SER A 1 112 ? 10.238 4.449 -8.019 1.00 91.44 112 SER A C 1
ATOM 861 O O . SER A 1 112 ? 11.024 4.225 -8.935 1.00 91.44 112 SER A O 1
ATOM 863 N N . ASN A 1 113 ? 10.655 4.645 -6.763 1.00 89.19 113 ASN A N 1
ATOM 864 C CA . ASN A 1 113 ? 12.069 4.783 -6.401 1.00 89.19 113 ASN A CA 1
ATOM 865 C C . ASN A 1 113 ? 12.896 3.534 -6.763 1.00 89.19 113 ASN A C 1
ATOM 867 O O . ASN A 1 113 ? 13.965 3.669 -7.360 1.00 89.19 113 ASN A O 1
ATOM 871 N N . THR A 1 114 ? 12.401 2.325 -6.478 1.00 85.19 114 THR A N 1
ATOM 872 C CA . THR A 1 114 ? 13.088 1.074 -6.850 1.00 85.19 114 THR A CA 1
ATOM 873 C C . THR A 1 114 ? 13.295 0.977 -8.362 1.00 85.19 114 THR A C 1
ATOM 875 O O . THR A 1 114 ? 14.428 0.837 -8.821 1.00 85.19 114 THR A O 1
ATOM 878 N N . LEU A 1 115 ? 12.227 1.155 -9.147 1.00 84.69 115 LEU A N 1
ATOM 879 C CA . LEU A 1 115 ? 12.269 1.056 -10.611 1.00 84.69 115 LEU A CA 1
ATOM 880 C C . LEU A 1 115 ? 13.144 2.145 -11.255 1.00 84.69 115 LEU A C 1
ATOM 882 O O . LEU A 1 115 ? 13.868 1.881 -12.215 1.00 84.69 115 LEU A O 1
ATOM 886 N N . GLU A 1 116 ? 13.095 3.370 -10.729 1.00 84.88 116 GLU A N 1
ATOM 887 C CA . GLU A 1 116 ? 13.926 4.486 -11.192 1.00 84.88 116 GLU A CA 1
ATOM 888 C C . GLU A 1 116 ? 15.416 4.222 -10.928 1.00 84.88 116 GLU A C 1
ATOM 890 O O . GLU A 1 116 ? 16.251 4.445 -11.809 1.00 84.88 116 GLU A O 1
ATOM 895 N N . ASN A 1 117 ? 15.757 3.691 -9.752 1.00 82.94 117 ASN A N 1
ATOM 896 C CA . ASN A 1 117 ? 17.135 3.345 -9.407 1.00 82.94 117 ASN A CA 1
ATOM 897 C C . ASN A 1 117 ? 17.664 2.153 -10.219 1.00 82.94 117 ASN A C 1
ATOM 899 O O . ASN A 1 117 ? 18.833 2.152 -10.609 1.00 82.94 117 ASN A O 1
ATOM 903 N N . GLU A 1 118 ? 16.837 1.141 -10.489 1.00 80.62 118 GLU A N 1
ATOM 904 C CA . GLU A 1 118 ? 17.207 0.021 -11.364 1.00 80.62 118 GLU A CA 1
ATOM 905 C C . GLU A 1 118 ? 17.487 0.492 -12.795 1.00 80.62 118 GLU A C 1
ATOM 907 O O . GLU A 1 118 ? 18.541 0.162 -13.357 1.00 80.62 118 GLU A O 1
ATOM 912 N N . TYR A 1 119 ? 16.607 1.337 -13.349 1.00 79.94 119 TYR A N 1
ATOM 913 C CA . TYR A 1 119 ? 16.806 1.974 -14.653 1.00 79.94 119 TYR A CA 1
ATOM 914 C C . TYR A 1 119 ? 18.117 2.768 -14.688 1.00 79.94 119 TYR A C 1
ATOM 916 O O . TYR A 1 119 ? 18.923 2.583 -15.597 1.00 79.94 119 TYR A O 1
ATOM 924 N N . ALA A 1 120 ? 18.383 3.597 -13.675 1.00 79.56 120 ALA A N 1
ATOM 925 C CA . ALA A 1 120 ? 19.602 4.402 -13.615 1.00 79.56 120 ALA A CA 1
ATOM 926 C C . ALA A 1 120 ? 20.890 3.559 -13.546 1.00 79.56 120 ALA A C 1
ATOM 928 O O . ALA A 1 120 ? 21.917 3.966 -14.086 1.00 79.56 120 ALA A O 1
ATOM 929 N N . ARG A 1 121 ? 20.854 2.392 -12.890 1.00 77.69 121 ARG A N 1
ATOM 930 C CA . ARG A 1 121 ? 22.031 1.519 -12.716 1.00 77.69 121 ARG A CA 1
ATOM 931 C C . ARG A 1 121 ? 22.326 0.637 -13.920 1.00 77.69 121 ARG A C 1
ATOM 933 O O . ARG A 1 121 ? 23.490 0.382 -14.208 1.00 77.69 121 ARG A O 1
ATOM 940 N N . SER A 1 122 ? 21.287 0.121 -14.566 1.00 73.12 122 SER A N 1
ATOM 941 C CA . SER A 1 122 ? 21.420 -0.970 -15.540 1.00 73.12 122 SER A CA 1
ATOM 942 C C . SER A 1 122 ? 20.787 -0.681 -16.899 1.00 73.12 122 SER A C 1
ATOM 944 O O . SER A 1 122 ? 20.896 -1.502 -17.804 1.00 73.12 122 SER A O 1
ATOM 946 N N . GLY A 1 123 ? 20.101 0.455 -17.054 1.00 67.00 123 GLY A N 1
ATOM 947 C CA . GLY A 1 123 ? 19.257 0.722 -18.219 1.00 67.00 123 GLY A CA 1
ATOM 948 C C . GLY A 1 123 ? 18.046 -0.215 -18.317 1.00 67.00 123 GLY A C 1
ATOM 949 O O . GLY A 1 123 ? 17.447 -0.312 -19.384 1.00 67.00 123 GLY A O 1
ATOM 950 N N . SER A 1 124 ? 17.706 -0.932 -17.235 1.00 64.56 124 SER A N 1
ATOM 951 C CA . SER A 1 124 ? 16.630 -1.932 -17.198 1.00 64.56 124 SER A CA 1
ATOM 952 C C . SER A 1 124 ? 15.252 -1.353 -17.502 1.00 64.56 124 SER A C 1
ATOM 954 O O . SER A 1 124 ? 14.984 -0.193 -17.223 1.00 64.56 124 SER A O 1
ATOM 956 N N . GLU A 1 125 ? 14.324 -2.206 -17.922 1.00 67.44 125 GLU A N 1
ATOM 957 C CA . GLU A 1 125 ? 12.946 -1.869 -18.302 1.00 67.44 125 GLU A CA 1
ATOM 958 C C . GLU A 1 125 ? 12.032 -1.373 -17.153 1.00 67.44 125 GLU A C 1
ATOM 960 O O . GLU A 1 125 ? 10.827 -1.241 -17.345 1.00 67.44 125 GLU A O 1
ATOM 965 N N . GLY A 1 126 ? 12.547 -1.061 -15.958 1.00 68.75 126 GLY A N 1
ATOM 966 C CA . GLY A 1 126 ? 11.731 -0.687 -14.792 1.00 68.75 126 GLY A CA 1
ATOM 967 C C . GLY A 1 126 ? 10.760 0.476 -15.052 1.00 68.75 126 GLY A C 1
ATOM 968 O O . GLY A 1 126 ? 9.570 0.382 -14.751 1.00 68.75 126 GLY A O 1
ATOM 969 N N . LEU A 1 127 ? 11.226 1.553 -15.696 1.00 72.00 127 LEU A N 1
ATOM 970 C CA . LEU A 1 127 ? 10.359 2.675 -16.094 1.00 72.00 127 LEU A CA 1
ATOM 971 C C . LEU A 1 127 ? 9.337 2.294 -17.176 1.00 72.00 127 LEU A C 1
ATOM 973 O O . LEU A 1 127 ? 8.235 2.842 -17.199 1.00 72.00 127 LEU A O 1
ATOM 977 N N . PHE A 1 128 ? 9.684 1.338 -18.037 1.00 82.12 128 PHE A N 1
ATOM 978 C CA . PHE A 1 128 ? 8.794 0.820 -19.073 1.00 82.12 128 PHE A CA 1
ATOM 979 C C . PHE A 1 128 ? 7.657 -0.023 -18.477 1.00 82.12 128 PHE A C 1
ATOM 981 O O . PHE A 1 128 ? 6.531 0.025 -18.967 1.00 82.12 128 PHE A O 1
ATOM 988 N N . ILE A 1 129 ? 7.900 -0.735 -17.371 1.00 86.31 129 ILE A N 1
ATOM 989 C CA . ILE A 1 129 ? 6.852 -1.469 -16.643 1.00 86.31 129 ILE A CA 1
ATOM 990 C C . ILE A 1 129 ? 5.795 -0.499 -16.106 1.00 86.31 129 ILE A C 1
ATOM 992 O O . ILE A 1 129 ? 4.599 -0.723 -16.295 1.00 86.31 129 ILE A O 1
ATOM 996 N N . LEU A 1 130 ? 6.223 0.601 -15.479 1.00 89.69 130 LEU A N 1
ATOM 997 C CA . LEU A 1 130 ? 5.294 1.581 -14.919 1.00 89.69 130 LEU A CA 1
ATOM 998 C C . LEU A 1 130 ? 4.494 2.309 -16.009 1.00 89.69 130 LEU A C 1
ATOM 1000 O O . LEU A 1 130 ? 3.300 2.547 -15.827 1.00 89.69 130 LEU A O 1
ATOM 1004 N N . SER A 1 131 ? 5.120 2.638 -17.146 1.00 88.06 131 SER A N 1
ATOM 1005 C CA . SER A 1 131 ? 4.409 3.256 -18.272 1.00 88.06 131 SER A CA 1
ATOM 1006 C C . SER A 1 131 ? 3.383 2.305 -18.885 1.00 88.06 131 SER A C 1
ATOM 1008 O O . SER A 1 131 ? 2.238 2.699 -19.074 1.00 88.06 131 SER A O 1
ATOM 1010 N N . ARG A 1 132 ? 3.747 1.036 -19.108 1.00 90.12 132 ARG A N 1
ATOM 1011 C CA . ARG A 1 132 ? 2.816 0.020 -19.625 1.00 90.12 132 ARG A CA 1
ATOM 1012 C C . ARG A 1 132 ? 1.639 -0.217 -18.695 1.00 90.12 132 ARG A C 1
ATOM 1014 O O . ARG A 1 132 ? 0.506 -0.324 -19.151 1.00 90.12 132 ARG A O 1
ATOM 1021 N N . LEU A 1 133 ? 1.897 -0.270 -17.390 1.00 93.31 133 LEU A N 1
ATOM 1022 C CA . LEU A 1 133 ? 0.829 -0.377 -16.405 1.00 93.31 133 LEU A CA 1
ATOM 1023 C C . LEU A 1 133 ? -0.132 0.815 -16.500 1.00 93.31 133 LEU A C 1
ATOM 1025 O O . LEU A 1 133 ? -1.340 0.619 -16.428 1.00 93.31 133 LEU A O 1
ATOM 1029 N N . ALA A 1 134 ? 0.384 2.027 -16.708 1.00 92.38 134 ALA A N 1
ATOM 1030 C CA . ALA A 1 134 ? -0.439 3.225 -16.854 1.00 92.38 134 ALA A CA 1
ATOM 1031 C C . ALA A 1 134 ? -1.269 3.257 -18.145 1.00 92.38 134 ALA A C 1
ATOM 1033 O O . ALA A 1 134 ? -2.331 3.882 -18.154 1.00 92.38 134 ALA A O 1
ATOM 1034 N N . ASP A 1 135 ? -0.813 2.585 -19.202 1.00 91.69 135 ASP A N 1
ATOM 1035 C CA . ASP A 1 135 ? -1.578 2.414 -20.440 1.00 91.69 135 ASP A CA 1
ATOM 1036 C C . ASP A 1 135 ? -2.735 1.413 -20.252 1.00 91.69 135 ASP A C 1
ATOM 1038 O O . ASP A 1 135 ? -3.826 1.601 -20.791 1.00 91.69 135 ASP A O 1
ATOM 1042 N N . GLU A 1 136 ? -2.529 0.360 -19.453 1.00 92.25 136 GLU A N 1
ATOM 1043 C CA . GLU A 1 136 ? -3.522 -0.700 -19.202 1.00 92.25 136 GLU A CA 1
ATOM 1044 C C . GLU A 1 136 ? -4.460 -0.416 -18.012 1.00 92.25 136 GLU A C 1
ATOM 1046 O O . GLU A 1 136 ? -5.539 -1.019 -17.891 1.00 92.25 136 GLU A O 1
ATOM 1051 N N . TYR A 1 137 ? -4.052 0.467 -17.100 1.00 95.50 137 TYR A N 1
ATOM 1052 C CA . TYR A 1 137 ? -4.776 0.813 -15.883 1.00 95.50 137 TYR A CA 1
ATOM 1053 C C . TYR A 1 137 ? -4.867 2.339 -15.724 1.00 95.50 137 TYR A C 1
ATOM 1055 O O . TYR A 1 137 ? -3.920 2.980 -15.269 1.00 95.50 137 TYR A O 1
ATOM 1063 N N . PRO A 1 138 ? -6.016 2.958 -16.046 1.00 93.50 138 PRO A N 1
ATOM 1064 C CA . PRO A 1 138 ? -6.106 4.415 -16.130 1.00 93.50 138 PRO A CA 1
ATOM 1065 C C . PRO A 1 138 ? -6.077 5.128 -14.769 1.00 93.50 138 PRO A C 1
ATOM 1067 O O . PRO A 1 138 ? -5.668 6.287 -14.702 1.00 93.50 138 PRO A O 1
ATOM 1070 N N . ASN A 1 139 ? -6.497 4.469 -13.680 1.00 97.06 139 ASN A N 1
ATOM 1071 C CA . ASN A 1 139 ? -6.634 5.105 -12.364 1.00 97.06 139 ASN A CA 1
ATOM 1072 C C . ASN A 1 139 ? -5.354 4.994 -11.516 1.00 97.06 139 ASN A C 1
ATOM 1074 O O . ASN A 1 139 ? -5.334 4.368 -10.456 1.00 97.06 139 ASN A O 1
ATOM 1078 N N . MET A 1 140 ? -4.259 5.571 -12.007 1.00 97.19 140 MET A N 1
ATOM 1079 C CA . MET A 1 140 ? -2.984 5.629 -11.287 1.00 97.19 140 MET A CA 1
ATOM 1080 C C . MET A 1 140 ? -2.694 7.030 -10.764 1.00 97.19 140 MET A C 1
ATOM 1082 O O . MET A 1 140 ? -2.954 8.028 -11.439 1.00 97.19 140 MET A O 1
ATOM 1086 N N . TYR A 1 141 ? -2.060 7.097 -9.596 1.00 96.81 141 TYR A N 1
ATOM 1087 C CA . TYR A 1 141 ? -1.515 8.332 -9.059 1.00 96.81 141 TYR A CA 1
ATOM 1088 C C . TYR A 1 141 ? -0.420 8.881 -9.974 1.00 96.81 141 TYR A C 1
ATOM 1090 O O . TYR A 1 141 ? 0.488 8.162 -10.411 1.00 96.81 141 TYR A O 1
ATOM 1098 N N . ARG A 1 142 ? -0.506 10.183 -10.244 1.00 94.12 142 ARG A N 1
ATOM 1099 C CA . ARG A 1 142 ? 0.466 10.938 -11.028 1.00 94.12 142 ARG A CA 1
ATOM 1100 C C . ARG A 1 142 ? 0.929 12.120 -10.192 1.00 94.12 142 ARG A C 1
ATOM 1102 O O . ARG A 1 142 ? 0.107 12.910 -9.738 1.00 94.12 142 ARG A O 1
ATOM 1109 N N . ARG A 1 143 ? 2.238 12.232 -9.988 1.00 91.38 143 ARG A N 1
ATOM 1110 C CA . ARG A 1 143 ? 2.856 13.372 -9.307 1.00 91.38 143 ARG A CA 1
ATOM 1111 C C . ARG A 1 143 ? 3.153 14.481 -10.307 1.00 91.38 143 ARG A C 1
ATOM 1113 O O . ARG A 1 143 ? 3.574 14.205 -11.433 1.00 91.38 143 ARG A O 1
ATOM 1120 N N . GLU A 1 144 ? 3.000 15.722 -9.879 1.00 87.56 144 GLU A N 1
ATOM 1121 C CA . GLU A 1 144 ? 3.467 16.874 -10.643 1.00 87.56 144 GLU A CA 1
ATOM 1122 C C . GLU A 1 144 ? 4.993 16.986 -10.541 1.00 87.56 144 GLU A C 1
ATOM 1124 O O . GLU A 1 144 ? 5.606 16.698 -9.511 1.00 87.56 144 GLU A O 1
ATOM 1129 N N . CYS A 1 145 ? 5.627 17.353 -11.646 1.00 80.25 145 CYS A N 1
ATOM 1130 C CA . CYS A 1 145 ? 7.061 17.547 -11.776 1.00 80.25 145 CYS A CA 1
ATOM 1131 C C . CYS A 1 145 ? 7.291 18.854 -12.526 1.00 80.25 145 CYS A C 1
ATOM 1133 O O . CYS A 1 145 ? 6.830 19.018 -13.658 1.00 80.25 145 CYS A O 1
ATOM 1135 N N . PHE A 1 146 ? 8.026 19.770 -11.904 1.00 74.31 146 PHE A N 1
ATOM 1136 C CA . PHE A 1 146 ? 8.453 20.991 -12.567 1.00 74.31 146 PHE A CA 1
ATOM 1137 C C . PHE A 1 146 ? 9.686 20.695 -13.419 1.00 74.31 146 PHE A C 1
ATOM 1139 O O . PHE A 1 146 ? 10.720 20.282 -12.889 1.00 74.31 146 PHE A O 1
ATOM 1146 N N . ASP A 1 147 ? 9.573 20.883 -14.732 1.00 68.25 147 ASP A N 1
ATOM 1147 C CA . ASP A 1 147 ? 10.735 20.858 -15.612 1.00 68.25 147 ASP A CA 1
ATOM 1148 C C . ASP A 1 147 ? 11.445 22.212 -15.521 1.00 68.25 147 ASP A C 1
ATOM 1150 O O . ASP A 1 147 ? 10.973 23.222 -16.045 1.00 68.25 147 ASP A O 1
ATOM 1154 N N . SER A 1 148 ? 12.587 22.236 -14.837 1.00 57.75 148 SER A N 1
ATOM 1155 C CA . SER A 1 148 ? 13.395 23.443 -14.659 1.00 57.75 148 SER A CA 1
ATOM 1156 C C . SER A 1 148 ? 14.025 23.959 -15.957 1.00 57.75 148 SER A C 1
ATOM 1158 O O . SER A 1 148 ? 14.459 25.108 -15.986 1.00 57.75 148 SER A O 1
ATOM 1160 N N . ILE A 1 149 ? 14.068 23.149 -17.020 1.00 65.38 149 ILE A N 1
ATOM 1161 C CA . ILE A 1 149 ? 14.628 23.522 -18.325 1.00 65.38 149 ILE A CA 1
ATOM 1162 C C . ILE A 1 149 ? 13.532 24.104 -19.226 1.00 65.38 149 ILE A C 1
ATOM 1164 O O . ILE A 1 149 ? 13.755 25.113 -19.892 1.00 65.38 149 ILE A O 1
ATOM 1168 N N . GLY A 1 150 ? 12.347 23.486 -19.237 1.00 64.44 150 GLY A N 1
ATOM 1169 C CA . GLY A 1 150 ? 11.218 23.892 -20.084 1.00 64.44 150 GLY A CA 1
ATOM 1170 C C . GLY A 1 150 ? 10.227 24.869 -19.442 1.00 64.44 150 GLY A C 1
ATOM 1171 O O . GLY A 1 150 ? 9.390 25.430 -20.146 1.00 64.44 150 GLY A O 1
ATOM 1172 N N . GLY A 1 151 ? 10.269 25.054 -18.117 1.00 68.12 151 GLY A N 1
ATOM 1173 C CA . GLY A 1 151 ? 9.307 25.872 -17.365 1.00 68.12 151 GLY A CA 1
ATOM 1174 C C . GLY A 1 151 ? 7.877 25.314 -17.344 1.00 68.12 151 GLY A C 1
ATOM 1175 O O . GLY A 1 151 ? 6.959 25.992 -16.883 1.00 68.12 151 GLY A O 1
ATOM 1176 N N . ALA A 1 152 ? 7.672 24.095 -17.851 1.00 71.69 152 ALA A N 1
ATOM 1177 C CA . ALA A 1 152 ? 6.369 23.457 -17.957 1.00 71.69 152 ALA A CA 1
ATOM 1178 C C . ALA A 1 152 ? 6.110 22.524 -16.768 1.00 71.69 152 ALA A C 1
ATOM 1180 O O . ALA A 1 152 ? 6.987 21.773 -16.326 1.00 71.69 152 ALA A O 1
ATOM 1181 N N . LEU A 1 153 ? 4.868 22.537 -16.282 1.00 77.12 153 LEU A N 1
ATOM 1182 C CA . LEU A 1 153 ? 4.381 21.511 -15.372 1.00 77.12 153 LEU A CA 1
ATOM 1183 C C . LEU A 1 153 ? 4.205 20.214 -16.173 1.00 77.12 153 LEU A C 1
ATOM 1185 O O . LEU A 1 153 ? 3.464 20.176 -17.154 1.00 77.12 153 LEU A O 1
ATOM 1189 N N . SER A 1 154 ? 4.888 19.153 -15.762 1.00 81.69 154 SER A N 1
ATOM 1190 C CA . SER A 1 154 ? 4.713 17.807 -16.311 1.00 81.69 154 SER A CA 1
ATOM 1191 C C . SER A 1 154 ? 4.141 16.886 -15.238 1.00 81.69 154 SER A C 1
ATOM 1193 O O . SER A 1 154 ? 4.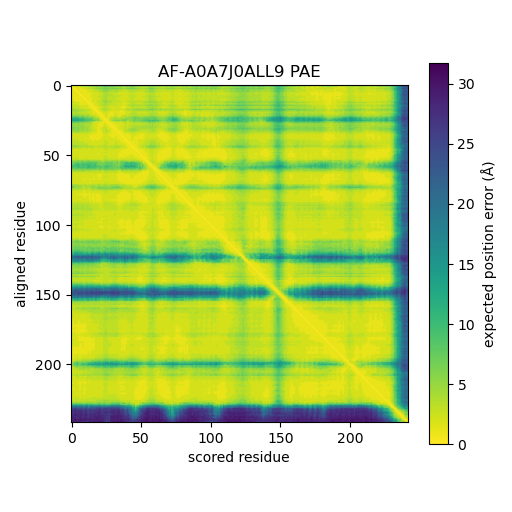305 17.137 -14.047 1.00 81.69 154 SER A O 1
ATOM 1195 N N . SER A 1 155 ? 3.471 15.805 -15.633 1.00 86.44 155 SER A N 1
ATOM 1196 C CA . SER A 1 155 ? 3.005 14.779 -14.694 1.00 86.44 155 SER A CA 1
ATOM 1197 C C . SER A 1 155 ? 3.751 13.472 -14.930 1.00 86.44 155 SER A C 1
ATOM 1199 O O . SER A 1 155 ? 3.841 13.024 -16.075 1.00 86.44 155 SER A O 1
ATOM 1201 N N . ARG A 1 156 ? 4.233 12.825 -13.868 1.00 89.25 156 ARG A N 1
ATOM 1202 C CA . ARG A 1 156 ? 4.845 11.489 -13.929 1.00 89.25 156 ARG A CA 1
ATOM 1203 C C . ARG A 1 156 ? 4.010 10.488 -13.147 1.00 89.25 156 ARG A C 1
ATOM 1205 O O . ARG A 1 156 ? 3.518 10.803 -12.069 1.00 89.25 156 ARG A O 1
ATOM 1212 N N . VAL A 1 157 ? 3.861 9.280 -13.683 1.00 91.62 157 VAL A N 1
ATOM 1213 C CA . VAL A 1 157 ? 3.173 8.181 -12.991 1.00 91.62 157 VAL A CA 1
ATOM 1214 C C . VAL A 1 157 ? 3.981 7.756 -11.767 1.00 91.62 157 VAL A C 1
ATOM 1216 O O . VAL A 1 157 ? 5.214 7.746 -11.801 1.00 91.62 157 VAL A O 1
ATOM 1219 N N . GLY A 1 158 ? 3.275 7.395 -10.700 1.00 94.12 158 GLY A N 1
ATOM 1220 C CA . GLY A 1 158 ? 3.863 6.860 -9.481 1.00 94.12 158 GLY A CA 1
ATOM 1221 C C . GLY A 1 158 ? 4.331 7.931 -8.502 1.00 94.12 158 GLY A C 1
ATOM 1222 O O . GLY A 1 158 ? 4.480 9.118 -8.822 1.00 94.12 158 GLY A O 1
ATOM 1223 N N . PHE A 1 159 ? 4.557 7.479 -7.277 1.00 95.38 159 PHE A N 1
ATOM 1224 C CA . PHE A 1 159 ? 5.055 8.278 -6.174 1.00 95.38 159 PHE A CA 1
ATOM 1225 C C . PHE A 1 159 ? 6.570 8.102 -6.068 1.00 95.38 159 PHE A C 1
ATOM 1227 O O . PHE A 1 159 ? 7.062 6.995 -5.878 1.00 95.38 159 PHE A O 1
ATOM 1234 N N . HIS A 1 160 ? 7.319 9.197 -6.184 1.00 93.88 160 HIS A N 1
ATOM 1235 C CA . HIS A 1 160 ? 8.768 9.148 -6.034 1.00 93.88 160 HIS A CA 1
ATOM 1236 C C . HIS A 1 160 ? 9.156 9.390 -4.574 1.00 93.88 160 HIS A C 1
ATOM 1238 O O . HIS A 1 160 ? 9.022 10.505 -4.050 1.00 93.88 160 HIS A O 1
ATOM 1244 N N . THR A 1 161 ? 9.651 8.341 -3.927 1.00 91.69 161 THR A N 1
ATOM 1245 C CA . THR A 1 161 ? 10.152 8.403 -2.556 1.00 91.69 161 THR A CA 1
ATOM 1246 C C . THR A 1 161 ? 11.596 8.899 -2.547 1.00 91.69 161 THR A C 1
ATOM 1248 O O . THR A 1 161 ? 12.508 8.254 -3.050 1.00 91.69 161 THR A O 1
ATOM 1251 N N . ASN A 1 162 ? 11.809 10.060 -1.934 1.00 91.06 162 ASN A N 1
ATOM 1252 C CA . ASN A 1 162 ? 13.113 10.621 -1.602 1.00 91.06 162 ASN A CA 1
ATOM 1253 C C . ASN A 1 162 ? 13.141 10.966 -0.106 1.00 91.06 162 ASN A C 1
ATOM 1255 O O . ASN A 1 162 ? 12.160 10.765 0.608 1.00 91.06 162 ASN A O 1
ATOM 1259 N N . ARG A 1 163 ? 14.253 11.515 0.398 1.00 90.38 163 ARG A N 1
ATOM 1260 C CA . ARG A 1 163 ? 14.384 11.845 1.829 1.00 90.38 163 ARG A CA 1
ATOM 1261 C C . ARG A 1 163 ? 13.244 12.734 2.352 1.00 90.38 163 ARG A C 1
ATOM 1263 O O . ARG A 1 163 ? 12.765 12.501 3.458 1.00 90.38 163 ARG A O 1
ATOM 1270 N N . ALA A 1 164 ? 12.819 13.732 1.578 1.00 91.50 164 ALA A N 1
ATOM 1271 C CA . ALA A 1 164 ? 11.773 14.667 1.981 1.00 91.50 164 ALA A CA 1
ATOM 1272 C C . ALA A 1 164 ? 10.376 14.035 1.898 1.00 91.50 164 ALA A C 1
ATOM 1274 O O . ALA A 1 164 ? 9.615 14.117 2.861 1.00 91.50 164 ALA A O 1
ATOM 1275 N N . THR A 1 165 ? 10.048 13.356 0.794 1.00 93.75 165 THR A N 1
ATOM 1276 C CA . THR A 1 165 ? 8.735 12.708 0.645 1.00 93.75 165 THR A CA 1
ATOM 1277 C C . THR A 1 165 ? 8.574 11.521 1.596 1.00 93.75 165 THR A C 1
ATOM 1279 O O . THR A 1 165 ? 7.496 11.358 2.161 1.00 93.75 165 THR A O 1
ATOM 1282 N N . LYS A 1 166 ? 9.649 10.771 1.894 1.00 95.00 166 LYS A N 1
ATOM 1283 C CA . LYS A 1 166 ? 9.651 9.738 2.946 1.00 95.00 166 LYS A CA 1
ATOM 1284 C C . LYS A 1 166 ? 9.389 10.350 4.322 1.00 95.00 166 LYS A C 1
ATOM 1286 O O . LYS A 1 166 ? 8.529 9.863 5.044 1.00 95.00 166 LYS A O 1
ATOM 1291 N N . ALA A 1 167 ? 10.073 11.440 4.679 1.00 93.94 167 ALA A N 1
ATOM 1292 C CA . ALA A 1 167 ? 9.839 12.118 5.956 1.00 93.94 167 ALA A CA 1
ATOM 1293 C C . ALA A 1 167 ? 8.386 12.606 6.099 1.00 93.94 167 ALA A C 1
ATOM 1295 O O . ALA A 1 167 ? 7.787 12.436 7.157 1.00 93.94 167 ALA A O 1
ATOM 1296 N N . MET A 1 168 ? 7.805 13.150 5.025 1.00 95.19 168 MET A N 1
ATOM 1297 C CA . MET A 1 168 ? 6.402 13.570 4.984 1.00 95.19 168 MET A CA 1
ATOM 1298 C C . MET A 1 168 ? 5.436 12.392 5.188 1.00 95.19 168 MET A C 1
ATOM 1300 O O . MET A 1 168 ? 4.545 12.482 6.031 1.00 95.19 168 MET A O 1
ATOM 1304 N N . LEU A 1 169 ? 5.616 11.286 4.452 1.00 96.62 169 LEU A N 1
ATOM 1305 C CA . LEU A 1 169 ? 4.784 10.084 4.601 1.00 96.62 169 LEU A CA 1
ATOM 1306 C C . LEU A 1 169 ? 4.843 9.538 6.028 1.00 96.62 169 LEU A C 1
ATOM 1308 O O . LEU A 1 169 ? 3.811 9.237 6.626 1.00 96.62 169 LEU A O 1
ATOM 1312 N N . ILE A 1 170 ? 6.047 9.452 6.592 1.00 97.25 170 ILE A N 1
ATOM 1313 C CA . ILE A 1 170 ? 6.251 8.929 7.940 1.00 97.25 170 ILE A CA 1
ATOM 1314 C C . ILE A 1 170 ? 5.674 9.863 9.003 1.00 97.25 170 ILE A C 1
ATOM 1316 O O . ILE A 1 170 ? 5.044 9.375 9.936 1.00 97.25 170 ILE A O 1
ATOM 1320 N N . ALA A 1 171 ? 5.802 11.184 8.859 1.00 95.94 171 ALA A N 1
ATOM 1321 C CA . ALA A 1 171 ? 5.171 12.134 9.775 1.00 95.94 171 ALA A CA 1
ATOM 1322 C C . ALA A 1 171 ? 3.643 11.959 9.813 1.00 95.94 171 ALA A C 1
ATOM 1324 O O . ALA A 1 171 ? 3.070 11.825 10.894 1.00 95.94 171 ALA A O 1
ATOM 1325 N N . ALA A 1 172 ? 2.999 11.852 8.645 1.00 97.06 172 ALA A N 1
ATOM 1326 C CA . ALA A 1 172 ? 1.563 11.585 8.560 1.00 97.06 172 ALA A CA 1
ATOM 1327 C C . ALA A 1 172 ? 1.191 10.223 9.178 1.00 97.06 172 ALA A C 1
ATOM 1329 O O . ALA A 1 172 ? 0.199 10.107 9.896 1.00 97.06 172 ALA A O 1
ATOM 1330 N N . MET A 1 173 ? 2.009 9.192 8.949 1.00 97.88 173 MET A N 1
ATOM 1331 C CA . MET A 1 173 ? 1.789 7.867 9.532 1.00 97.88 173 MET A CA 1
ATOM 1332 C C . MET A 1 173 ? 1.913 7.883 11.063 1.00 97.88 173 MET A C 1
ATOM 1334 O O . MET A 1 173 ? 1.136 7.216 11.742 1.00 97.88 173 MET A O 1
ATOM 1338 N N . ILE A 1 174 ? 2.849 8.654 11.629 1.00 97.69 174 ILE A N 1
ATOM 1339 C CA . ILE A 1 174 ? 3.005 8.799 13.087 1.00 97.69 174 ILE A CA 1
ATOM 1340 C C . ILE A 1 174 ? 1.728 9.364 13.708 1.00 97.69 174 ILE A C 1
ATOM 1342 O O . ILE A 1 174 ? 1.264 8.841 14.722 1.00 97.69 174 ILE A O 1
ATOM 1346 N N . GLU A 1 175 ? 1.149 10.400 13.101 1.00 97.38 175 GLU A N 1
ATOM 1347 C CA . GLU A 1 175 ? -0.108 11.001 13.562 1.00 97.38 175 GLU A CA 1
ATOM 1348 C C . GLU A 1 175 ? -1.257 9.988 13.515 1.00 97.38 175 GLU A C 1
ATOM 1350 O O . GLU A 1 175 ? -1.949 9.790 14.516 1.00 97.38 175 GLU A O 1
ATOM 1355 N N . LEU A 1 176 ? -1.402 9.270 12.396 1.00 97.81 176 LEU A N 1
ATOM 1356 C CA . LEU A 1 176 ? -2.427 8.236 12.239 1.00 97.81 176 LEU A CA 1
ATOM 1357 C C . LEU A 1 176 ? -2.280 7.108 13.266 1.00 97.81 176 LEU A C 1
ATOM 1359 O O . LEU A 1 176 ? -3.279 6.672 13.832 1.00 97.81 176 LEU A O 1
ATOM 1363 N N . VAL A 1 177 ? -1.065 6.635 13.541 1.00 98.25 177 VAL A N 1
ATOM 1364 C CA . VAL A 1 177 ? -0.835 5.575 14.537 1.00 98.25 177 VAL A CA 1
ATOM 1365 C C . VAL A 1 177 ? -1.127 6.080 15.951 1.00 98.25 177 VAL A C 1
ATOM 1367 O O . VAL A 1 177 ? -1.817 5.402 16.713 1.00 98.25 177 VAL A O 1
ATOM 1370 N N . ARG A 1 178 ? -0.657 7.283 16.302 1.00 97.44 178 ARG A N 1
ATOM 1371 C CA . ARG A 1 178 ? -0.886 7.891 17.623 1.00 97.44 178 ARG A CA 1
ATOM 1372 C C . ARG A 1 178 ? -2.379 8.036 17.921 1.00 97.44 178 ARG A C 1
ATOM 1374 O O . ARG A 1 178 ? -2.828 7.660 19.006 1.00 97.44 178 ARG A O 1
ATOM 1381 N N . ASP A 1 179 ? -3.136 8.536 16.948 1.00 96.12 179 ASP A N 1
ATOM 1382 C CA . ASP A 1 179 ? -4.545 8.906 17.119 1.00 96.12 179 ASP A CA 1
ATOM 1383 C C . ASP A 1 179 ? -5.505 7.750 16.767 1.00 96.12 179 ASP A C 1
ATOM 1385 O O . ASP A 1 179 ? -6.726 7.864 16.905 1.00 96.12 179 ASP A O 1
ATOM 1389 N N . GLY A 1 180 ? -4.967 6.606 16.324 1.00 96.25 180 GLY A N 1
ATOM 1390 C CA . GLY A 1 180 ? -5.749 5.476 15.824 1.00 96.25 180 GLY A CA 1
ATOM 1391 C C . GLY A 1 180 ? -6.601 5.869 14.617 1.00 96.25 180 GLY A C 1
ATOM 1392 O O . GLY A 1 180 ? -7.787 5.548 14.574 1.00 96.25 180 GLY A O 1
ATOM 1393 N N . GLY A 1 181 ? -6.029 6.628 13.684 1.00 96.81 181 GLY A N 1
ATOM 1394 C CA . GLY A 1 181 ? -6.696 7.245 12.538 1.00 96.81 181 GLY A CA 1
ATOM 1395 C C . GLY A 1 181 ? -7.108 6.282 11.423 1.00 96.81 181 GLY A C 1
ATOM 1396 O O . GLY A 1 181 ? -7.769 6.715 10.487 1.00 96.81 181 GLY A O 1
ATOM 1397 N N . TYR A 1 182 ? -6.764 4.997 11.521 1.00 98.44 182 TYR A N 1
ATOM 1398 C CA . TYR A 1 182 ? -7.187 3.939 10.602 1.00 98.44 182 TYR A CA 1
ATOM 1399 C C . TYR A 1 182 ? -7.389 2.615 11.356 1.00 98.44 182 TYR A C 1
ATOM 1401 O O . TYR A 1 182 ? -7.017 2.501 12.526 1.00 98.44 182 TYR A O 1
ATOM 1409 N N . ILE A 1 183 ? -8.010 1.639 10.697 1.00 98.56 183 ILE A N 1
ATOM 1410 C CA . ILE A 1 183 ? -8.216 0.278 11.202 1.00 98.56 183 ILE A CA 1
ATOM 1411 C C . ILE A 1 183 ? -7.199 -0.644 10.525 1.00 98.56 183 ILE A C 1
ATOM 1413 O O . ILE A 1 183 ? -7.197 -0.778 9.299 1.00 98.56 183 ILE A O 1
ATOM 1417 N N . GLU A 1 184 ? -6.337 -1.262 11.332 1.00 98.44 184 GLU A N 1
ATOM 1418 C CA . GLU A 1 184 ? -5.351 -2.255 10.899 1.00 98.44 184 GLU A CA 1
ATOM 1419 C C . GLU A 1 184 ? -5.861 -3.668 11.196 1.00 98.44 184 GLU A C 1
ATOM 1421 O O . GLU A 1 184 ? -6.523 -3.892 12.213 1.00 98.44 184 GLU A O 1
ATOM 1426 N N . HIS A 1 185 ? -5.532 -4.621 10.324 1.00 98.31 185 HIS A N 1
ATOM 1427 C CA . HIS A 1 185 ? -5.875 -6.024 10.517 1.00 98.31 185 HIS A CA 1
ATOM 1428 C C . HIS A 1 185 ? -4.679 -6.985 10.502 1.00 98.31 185 HIS A C 1
ATOM 1430 O O . HIS A 1 185 ? -4.791 -8.092 11.035 1.00 98.31 185 HIS A O 1
ATOM 1436 N N . ASP A 1 186 ? -3.545 -6.599 9.915 1.00 98.38 186 ASP A N 1
ATOM 1437 C CA . ASP A 1 186 ? -2.364 -7.451 9.811 1.00 98.38 186 ASP A CA 1
ATOM 1438 C C . ASP A 1 186 ? -1.416 -7.239 10.995 1.00 98.38 186 ASP A C 1
ATOM 1440 O O . ASP A 1 186 ? -0.795 -6.188 11.144 1.00 98.38 186 ASP A O 1
ATOM 1444 N N . GLY A 1 187 ? -1.238 -8.278 11.814 1.00 98.19 187 GLY A N 1
ATOM 1445 C CA . GLY A 1 187 ? -0.286 -8.250 12.927 1.00 98.19 187 GLY A CA 1
ATOM 1446 C C . GLY A 1 187 ? 1.151 -7.952 12.484 1.00 98.19 187 GLY A C 1
ATOM 1447 O O . GLY A 1 187 ? 1.867 -7.264 13.207 1.00 98.19 187 GLY A O 1
ATOM 1448 N N . MET A 1 188 ? 1.540 -8.374 11.271 1.00 97.81 188 MET A N 1
ATOM 1449 C CA . MET A 1 188 ? 2.878 -8.099 10.729 1.00 97.81 188 MET A CA 1
ATOM 1450 C C . MET A 1 188 ? 3.107 -6.603 10.489 1.00 97.81 188 MET A C 1
ATOM 1452 O O . MET A 1 188 ? 4.207 -6.118 10.723 1.00 97.81 188 MET A O 1
ATOM 1456 N N . ALA A 1 189 ? 2.071 -5.851 10.097 1.00 98.31 189 ALA A N 1
ATOM 1457 C CA . ALA A 1 189 ? 2.174 -4.398 9.966 1.00 98.31 189 ALA A CA 1
ATOM 1458 C C . ALA A 1 189 ? 2.496 -3.756 11.324 1.00 98.31 189 ALA A C 1
ATOM 1460 O O . ALA A 1 189 ? 3.366 -2.895 11.427 1.00 98.31 189 ALA A O 1
ATOM 1461 N N . CYS A 1 190 ? 1.838 -4.215 12.394 1.00 98.38 190 CYS A N 1
ATOM 1462 C CA . CYS A 1 190 ? 2.127 -3.761 13.753 1.00 98.38 190 CYS A CA 1
ATOM 1463 C C . CYS A 1 190 ? 3.529 -4.168 14.228 1.00 98.38 190 CYS A C 1
ATOM 1465 O O . CYS A 1 190 ? 4.145 -3.426 14.994 1.00 98.38 190 CYS A O 1
ATOM 1467 N N . ASP A 1 191 ? 4.030 -5.331 13.806 1.00 98.19 191 ASP A N 1
ATOM 1468 C CA . ASP A 1 191 ? 5.394 -5.773 14.110 1.00 98.19 191 ASP A CA 1
ATOM 1469 C C . ASP A 1 191 ? 6.427 -4.862 13.430 1.00 98.19 191 ASP A C 1
ATOM 1471 O O . ASP A 1 191 ? 7.330 -4.368 14.108 1.00 98.19 191 ASP A O 1
ATOM 1475 N N . GLU A 1 192 ? 6.251 -4.553 12.139 1.00 98.38 192 GLU A N 1
ATOM 1476 C CA . GLU A 1 192 ? 7.116 -3.613 11.410 1.00 98.38 192 GLU A CA 1
ATOM 1477 C C . GLU A 1 192 ? 7.068 -2.200 12.022 1.00 98.38 192 GLU A C 1
ATOM 1479 O O . GLU A 1 192 ? 8.112 -1.597 12.275 1.00 98.38 192 GLU A O 1
ATOM 1484 N N . LEU A 1 193 ? 5.878 -1.689 12.372 1.00 98.12 193 LEU A N 1
ATOM 1485 C CA . LEU A 1 193 ? 5.732 -0.408 13.082 1.00 98.12 193 LEU A CA 1
ATOM 1486 C C . LEU A 1 193 ? 6.512 -0.390 14.411 1.00 98.12 193 LEU A C 1
ATOM 1488 O O . LEU A 1 193 ? 7.112 0.627 14.763 1.00 98.12 193 LEU A O 1
ATOM 1492 N N . GLY A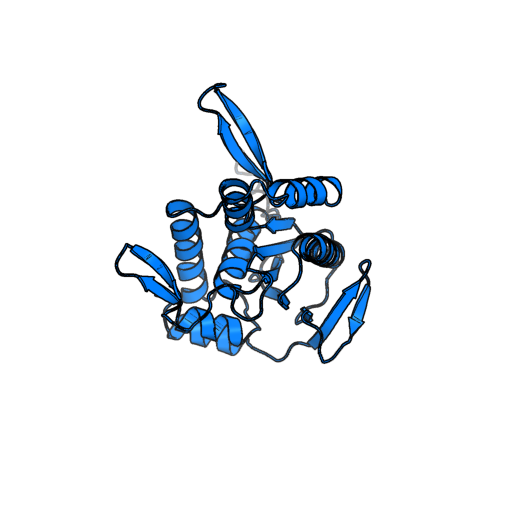 1 194 ? 6.533 -1.503 15.151 1.00 97.69 194 GLY A N 1
ATOM 1493 C CA . GLY A 1 194 ? 7.225 -1.615 16.441 1.00 97.69 194 GLY A CA 1
ATOM 1494 C C . GLY A 1 194 ? 8.755 -1.570 16.348 1.00 97.69 194 GLY A C 1
ATOM 1495 O O . GLY A 1 194 ? 9.433 -1.217 17.321 1.00 97.69 194 GLY A O 1
ATOM 1496 N N . VAL A 1 195 ? 9.316 -1.894 15.182 1.00 96.94 195 VAL A N 1
ATOM 1497 C CA . VAL A 1 195 ? 10.768 -1.920 14.935 1.00 96.94 195 VAL A CA 1
ATOM 1498 C C . VAL A 1 195 ? 11.247 -0.805 14.010 1.00 96.94 195 VAL A C 1
ATOM 1500 O O . VAL A 1 195 ? 12.450 -0.686 13.788 1.00 96.94 195 VAL A O 1
ATOM 1503 N N . TYR A 1 196 ? 10.346 0.036 13.510 1.00 96.94 196 TYR A N 1
ATOM 1504 C CA . TYR A 1 196 ? 10.698 1.169 12.665 1.00 96.94 196 TYR A CA 1
ATOM 1505 C C . TYR A 1 196 ? 11.315 2.318 13.479 1.00 96.94 196 TYR A C 1
ATOM 1507 O O . TYR A 1 196 ? 10.820 2.712 14.544 1.00 96.94 196 TYR A O 1
ATOM 1515 N N . GLU A 1 197 ? 12.389 2.914 12.963 1.00 95.31 197 GLU A N 1
ATOM 1516 C CA . GLU A 1 197 ? 13.141 3.970 13.630 1.00 95.31 197 GLU A CA 1
ATOM 1517 C C . GLU A 1 197 ? 13.606 5.098 12.699 1.00 95.31 197 GLU A C 1
ATOM 1519 O O . GLU A 1 197 ? 13.555 5.023 11.470 1.00 95.31 197 GLU A O 1
ATOM 1524 N N . GLN A 1 198 ? 14.041 6.192 13.324 1.00 93.31 198 GLN A N 1
ATOM 1525 C CA . GLN A 1 198 ? 14.882 7.176 12.660 1.00 93.31 198 GLN A CA 1
ATOM 1526 C C . GLN A 1 198 ? 16.337 6.790 12.936 1.00 93.31 198 GLN A C 1
ATOM 1528 O O . GLN A 1 198 ? 16.753 6.716 14.090 1.00 93.31 198 GLN A O 1
ATOM 1533 N N . GLN A 1 199 ? 17.096 6.524 11.880 1.00 88.94 199 GLN A N 1
ATOM 1534 C CA . GLN A 1 199 ? 18.480 6.064 11.954 1.00 88.94 199 GLN A CA 1
ATOM 1535 C C . GLN A 1 199 ? 19.451 7.239 12.165 1.00 88.94 199 GLN A C 1
ATOM 1537 O O . GLN A 1 199 ? 19.097 8.407 11.983 1.00 88.94 199 GLN A O 1
ATOM 1542 N N . ALA A 1 200 ? 20.718 6.932 12.467 1.00 78.81 200 ALA A N 1
ATOM 1543 C CA . ALA A 1 200 ? 21.762 7.901 12.834 1.00 78.81 200 ALA A CA 1
ATOM 1544 C C . ALA A 1 200 ? 22.101 8.983 11.772 1.00 78.81 200 ALA A C 1
ATOM 1546 O O . ALA A 1 200 ? 22.857 9.905 12.061 1.00 78.81 200 ALA A O 1
ATOM 1547 N N . GLY A 1 201 ? 21.527 8.929 10.565 1.00 77.88 201 GLY A N 1
ATOM 1548 C CA . GLY A 1 201 ? 21.646 9.962 9.522 1.00 77.88 201 GLY A CA 1
ATOM 1549 C C . GLY A 1 201 ? 20.379 10.798 9.299 1.00 77.88 201 GLY A C 1
ATOM 1550 O O . GLY A 1 201 ? 20.310 11.583 8.345 1.00 77.88 201 GLY A O 1
ATOM 1551 N N . GLY A 1 202 ? 19.348 10.603 10.125 1.00 81.88 202 GLY A N 1
ATOM 1552 C CA . GLY A 1 202 ? 18.012 11.173 9.944 1.00 81.88 202 GLY A CA 1
ATOM 1553 C C . GLY A 1 202 ? 17.189 10.499 8.840 1.00 81.88 202 GLY A C 1
ATOM 1554 O O . GLY A 1 202 ? 16.123 11.010 8.500 1.00 81.88 202 GLY A O 1
ATOM 1555 N N . SER A 1 203 ? 17.677 9.390 8.270 1.00 85.56 203 SER A N 1
ATOM 1556 C CA . SER A 1 203 ? 16.885 8.486 7.433 1.00 85.56 203 SER A CA 1
ATOM 1557 C C . SER A 1 203 ? 15.877 7.718 8.284 1.00 85.56 203 SER A C 1
ATOM 1559 O O . SER A 1 203 ? 16.039 7.568 9.493 1.00 85.56 203 SER A O 1
ATOM 1561 N N . TYR A 1 204 ? 14.831 7.233 7.633 1.00 92.25 204 TYR A N 1
ATOM 1562 C CA . TYR A 1 204 ? 13.767 6.448 8.241 1.00 92.25 204 TYR A CA 1
ATOM 1563 C C . TYR A 1 204 ? 13.810 5.028 7.678 1.00 92.25 204 TYR A C 1
ATOM 1565 O O . TYR A 1 204 ? 13.970 4.878 6.462 1.00 92.25 204 TYR A O 1
ATOM 1573 N N . GLY A 1 205 ? 13.655 4.022 8.535 1.00 93.88 205 GLY A N 1
ATOM 1574 C CA . GLY A 1 205 ? 13.558 2.620 8.127 1.00 93.88 205 GLY A CA 1
ATOM 1575 C C . GLY A 1 205 ? 13.455 1.666 9.313 1.00 93.88 205 GLY A C 1
ATOM 1576 O O . GLY A 1 205 ? 13.450 2.100 10.468 1.00 93.88 205 GLY A O 1
ATOM 1577 N N . ALA A 1 206 ? 13.396 0.367 9.038 1.00 94.44 206 ALA A N 1
ATOM 1578 C CA . ALA A 1 206 ? 13.429 -0.660 10.073 1.00 94.44 206 ALA A CA 1
ATOM 1579 C C . ALA A 1 206 ? 14.797 -0.755 10.777 1.00 94.44 206 ALA A C 1
ATOM 1581 O O . ALA A 1 206 ? 15.847 -0.412 10.220 1.00 94.44 206 ALA A O 1
ATOM 1582 N N . LYS A 1 207 ? 14.786 -1.271 12.012 1.00 94.69 207 LYS A N 1
ATOM 1583 C CA . LYS A 1 207 ? 15.991 -1.775 12.687 1.00 94.69 207 LYS A CA 1
ATOM 1584 C C . LYS A 1 207 ? 16.692 -2.827 11.826 1.00 94.69 207 LYS A C 1
ATOM 1586 O O . LYS A 1 207 ? 16.051 -3.574 11.091 1.00 94.69 207 LYS A O 1
ATOM 1591 N N . ALA A 1 208 ? 18.011 -2.937 11.979 1.00 91.38 208 ALA A N 1
ATOM 1592 C CA . ALA A 1 208 ? 18.799 -3.944 11.271 1.00 91.38 208 ALA A CA 1
ATOM 1593 C C . ALA A 1 208 ? 18.237 -5.364 11.490 1.00 91.38 208 ALA A C 1
ATOM 1595 O O . ALA A 1 208 ? 18.027 -5.782 12.629 1.00 91.38 208 ALA A O 1
ATOM 1596 N N . GLY A 1 209 ? 18.014 -6.093 10.393 1.00 91.81 209 GLY A N 1
ATOM 1597 C CA . GLY A 1 209 ? 17.445 -7.446 10.405 1.00 91.81 209 GLY A CA 1
ATOM 1598 C C . GLY A 1 209 ? 15.913 -7.514 10.363 1.00 91.81 209 GLY A C 1
ATOM 1599 O O . GLY A 1 209 ? 15.370 -8.612 10.438 1.00 91.81 209 GLY A O 1
ATOM 1600 N N . PHE A 1 210 ? 15.225 -6.377 10.235 1.00 94.81 210 PHE A N 1
ATOM 1601 C CA . PHE A 1 210 ? 13.771 -6.292 10.082 1.00 94.81 210 PHE A CA 1
ATOM 1602 C C . PHE A 1 210 ? 13.388 -5.617 8.755 1.00 94.81 210 PHE A C 1
ATOM 1604 O O . PHE A 1 210 ? 14.227 -4.982 8.120 1.00 94.81 210 PHE A O 1
ATOM 1611 N N . HIS A 1 211 ? 12.116 -5.745 8.370 1.00 95.50 211 HIS A N 1
ATOM 1612 C CA . HIS A 1 211 ? 11.539 -5.153 7.158 1.00 95.50 211 HIS A CA 1
ATOM 1613 C C . HIS A 1 211 ? 10.627 -3.962 7.487 1.00 95.50 211 HIS A C 1
ATOM 1615 O O . HIS A 1 211 ? 10.125 -3.858 8.610 1.00 95.50 211 HIS A O 1
ATOM 1621 N N . ASP A 1 212 ? 10.414 -3.078 6.511 1.00 96.19 212 ASP A N 1
ATOM 1622 C CA . ASP A 1 212 ? 9.477 -1.949 6.576 1.00 96.19 212 ASP A CA 1
ATOM 1623 C C . ASP A 1 212 ? 8.542 -1.817 5.355 1.00 96.19 212 ASP A C 1
ATOM 1625 O O . ASP A 1 212 ? 7.819 -0.823 5.232 1.00 96.19 212 ASP A O 1
ATOM 1629 N N . ASP A 1 213 ? 8.516 -2.820 4.475 1.00 97.19 213 ASP A N 1
ATOM 1630 C CA . ASP A 1 213 ? 7.774 -2.796 3.207 1.00 97.19 213 ASP A CA 1
ATOM 1631 C C . ASP A 1 213 ? 6.247 -2.637 3.417 1.00 97.19 213 ASP A C 1
ATOM 1633 O O . ASP A 1 213 ? 5.532 -1.970 2.651 1.00 97.19 213 ASP A O 1
ATOM 1637 N N . ILE A 1 214 ? 5.696 -3.230 4.488 1.00 98.50 214 ILE A N 1
ATOM 1638 C CA . ILE A 1 214 ? 4.276 -3.069 4.830 1.00 98.50 214 ILE A CA 1
ATOM 1639 C C . ILE A 1 214 ? 4.032 -1.648 5.332 1.00 98.50 214 ILE A C 1
ATOM 1641 O O . ILE A 1 214 ? 3.069 -1.015 4.896 1.00 98.50 214 ILE A O 1
ATOM 1645 N N . VAL A 1 215 ? 4.906 -1.111 6.187 1.00 98.19 215 VAL A N 1
ATOM 1646 C CA . VAL A 1 215 ? 4.797 0.278 6.674 1.00 98.19 215 VAL A CA 1
ATOM 1647 C C . VAL A 1 215 ? 4.799 1.267 5.510 1.00 98.19 215 VAL A C 1
ATOM 1649 O O . VAL A 1 215 ? 3.949 2.161 5.471 1.00 98.19 215 VAL A O 1
ATOM 1652 N N . MET A 1 216 ? 5.702 1.094 4.547 1.00 97.69 216 MET A N 1
ATOM 1653 C CA . MET A 1 216 ? 5.827 1.979 3.387 1.00 97.69 216 MET A CA 1
ATOM 1654 C C . MET A 1 216 ? 4.607 1.905 2.466 1.00 97.69 216 MET A C 1
ATOM 1656 O O . MET A 1 216 ? 3.983 2.936 2.184 1.00 97.69 216 MET A O 1
ATOM 1660 N N . SER A 1 217 ? 4.188 0.699 2.071 1.00 98.50 217 SER A N 1
ATOM 1661 C CA . SER A 1 217 ? 2.987 0.523 1.240 1.00 98.50 217 SER A CA 1
ATOM 1662 C C . SER A 1 217 ? 1.718 1.055 1.925 1.00 98.50 217 SER A C 1
ATOM 1664 O O . SER A 1 217 ? 0.869 1.674 1.274 1.00 98.50 217 SER A O 1
ATOM 1666 N N . ARG A 1 218 ? 1.592 0.884 3.249 1.00 98.50 218 ARG A N 1
ATOM 1667 C CA . ARG A 1 218 ? 0.469 1.399 4.046 1.00 98.50 218 ARG A CA 1
ATOM 1668 C C . ARG A 1 218 ? 0.481 2.926 4.111 1.00 98.50 218 ARG A C 1
ATOM 1670 O O . ARG A 1 218 ? -0.559 3.545 3.878 1.00 98.50 218 ARG A O 1
ATOM 1677 N N . ALA A 1 219 ? 1.640 3.536 4.364 1.00 98.31 219 ALA A N 1
ATOM 1678 C CA . ALA A 1 219 ? 1.793 4.989 4.424 1.00 98.31 219 ALA A CA 1
ATOM 1679 C C . ALA A 1 219 ? 1.424 5.659 3.090 1.00 98.31 219 ALA A C 1
ATOM 1681 O O . ALA A 1 219 ? 0.700 6.656 3.088 1.00 98.31 219 ALA A O 1
ATOM 1682 N N . LEU A 1 220 ? 1.841 5.083 1.956 1.00 98.19 220 LEU A N 1
ATOM 1683 C CA . LEU A 1 220 ? 1.454 5.549 0.618 1.00 98.19 220 LEU A CA 1
ATOM 1684 C C . LEU A 1 220 ? -0.065 5.508 0.413 1.00 98.19 220 LEU A C 1
ATOM 1686 O O . LEU A 1 220 ? -0.668 6.515 0.029 1.00 98.19 220 LEU A O 1
ATOM 1690 N N . ALA A 1 221 ? -0.683 4.355 0.691 1.00 98.50 221 ALA A N 1
ATOM 1691 C CA . ALA A 1 221 ? -2.116 4.145 0.498 1.00 98.50 221 ALA A CA 1
ATOM 1692 C C . ALA A 1 221 ? -2.961 5.108 1.346 1.00 98.50 221 ALA A C 1
ATOM 1694 O O . ALA A 1 221 ? -3.920 5.697 0.837 1.00 98.50 221 ALA A O 1
ATOM 1695 N N . LEU A 1 222 ? -2.592 5.282 2.620 1.00 98.50 222 LEU A N 1
ATOM 1696 C CA . LEU A 1 222 ? -3.278 6.159 3.568 1.00 98.50 222 LEU A CA 1
ATOM 1697 C C . LEU A 1 222 ? -3.112 7.633 3.200 1.00 98.50 222 LEU A C 1
ATOM 1699 O O . LEU A 1 222 ? -4.105 8.353 3.124 1.00 98.50 222 LEU A O 1
ATOM 1703 N N . HIS A 1 223 ? -1.880 8.077 2.940 1.00 97.88 223 HIS A N 1
ATOM 1704 C CA . HIS A 1 223 ? -1.593 9.486 2.679 1.00 97.88 223 HIS A CA 1
ATOM 1705 C C . HIS A 1 223 ? -2.281 9.981 1.401 1.00 97.88 223 HIS A C 1
ATOM 1707 O O . HIS A 1 223 ? -3.002 10.980 1.425 1.00 97.88 223 HIS A O 1
ATOM 1713 N N . ILE A 1 224 ? -2.121 9.254 0.291 1.00 97.75 224 ILE A N 1
ATOM 1714 C CA . ILE A 1 224 ? -2.748 9.634 -0.982 1.00 97.75 224 ILE A CA 1
ATOM 1715 C C . ILE A 1 224 ? -4.257 9.406 -0.948 1.00 97.75 224 ILE A C 1
ATOM 1717 O O . ILE A 1 224 ? -5.015 10.224 -1.477 1.00 97.75 224 ILE A O 1
ATOM 1721 N N . GLY A 1 225 ? -4.713 8.332 -0.301 1.00 97.19 225 GLY A N 1
ATOM 1722 C CA . GLY A 1 225 ? -6.136 8.049 -0.166 1.00 97.19 225 GLY A CA 1
ATOM 1723 C C . GLY A 1 225 ? -6.878 9.117 0.624 1.00 97.19 225 GLY A C 1
ATOM 1724 O O . GLY A 1 225 ? -7.917 9.576 0.166 1.00 97.19 225 GLY A O 1
ATOM 1725 N N . ALA A 1 226 ? -6.315 9.614 1.726 1.00 95.25 226 ALA A N 1
ATOM 1726 C CA . ALA A 1 226 ? -6.914 10.706 2.493 1.00 95.25 226 ALA A CA 1
ATOM 1727 C C . ALA A 1 226 ? -7.050 12.010 1.681 1.00 95.25 226 ALA A C 1
ATOM 1729 O O . ALA A 1 226 ? -8.016 12.751 1.865 1.00 95.25 226 ALA A O 1
ATOM 1730 N N . ALA A 1 227 ? -6.109 12.283 0.771 1.00 93.75 227 ALA A N 1
ATOM 1731 C CA . ALA A 1 227 ? -6.152 13.454 -0.105 1.00 93.75 227 ALA A CA 1
ATOM 1732 C C . ALA A 1 227 ? -7.109 13.290 -1.301 1.00 93.75 227 ALA A C 1
ATOM 1734 O O . ALA A 1 227 ? -7.637 14.281 -1.802 1.00 93.75 227 ALA A O 1
ATOM 1735 N N . SER A 1 228 ? -7.323 12.052 -1.757 1.00 93.88 228 SER A N 1
ATOM 1736 C CA . SER A 1 228 ? -8.045 11.745 -3.002 1.00 93.88 228 SER A CA 1
ATOM 1737 C C . SER A 1 228 ? -9.465 11.222 -2.784 1.00 93.88 228 SER A C 1
ATOM 1739 O O . SER A 1 228 ? -10.279 11.265 -3.707 1.00 93.88 228 SER A O 1
ATOM 1741 N N . ALA A 1 229 ? -9.772 10.705 -1.593 1.00 88.81 229 ALA A N 1
ATOM 1742 C CA . ALA A 1 229 ? -11.082 10.157 -1.287 1.00 88.81 229 ALA A CA 1
ATOM 1743 C C . ALA A 1 229 ? -12.164 11.239 -1.456 1.00 88.81 229 ALA A C 1
ATOM 1745 O O . ALA A 1 229 ? -11.991 12.365 -0.973 1.00 88.81 229 ALA A O 1
ATOM 1746 N N . PRO A 1 230 ? -13.299 10.918 -2.106 1.00 80.25 230 PRO A N 1
ATOM 1747 C CA . PRO A 1 230 ? -14.408 11.849 -2.221 1.00 80.25 230 PRO A CA 1
ATOM 1748 C C . PRO A 1 230 ? -14.845 12.319 -0.833 1.00 80.25 230 PRO A C 1
ATOM 1750 O O . PRO A 1 230 ? -15.238 11.519 0.018 1.00 80.25 230 PRO A O 1
ATOM 1753 N N . ARG A 1 231 ? -14.789 13.630 -0.588 1.00 68.50 231 ARG A N 1
ATOM 1754 C CA . ARG A 1 231 ? -15.376 14.201 0.624 1.00 68.50 231 ARG A CA 1
ATOM 1755 C C . ARG A 1 231 ? -16.889 14.061 0.524 1.00 68.50 231 ARG A C 1
ATOM 1757 O O . ARG A 1 231 ? -17.468 14.408 -0.505 1.00 68.50 231 ARG A O 1
ATOM 1764 N N . ALA A 1 232 ? -17.534 13.590 1.591 1.00 58.75 232 ALA A N 1
ATOM 1765 C CA . ALA A 1 232 ? -18.978 13.735 1.705 1.00 58.75 232 ALA A CA 1
ATOM 1766 C C . ALA A 1 232 ? -19.310 15.219 1.512 1.00 58.75 232 ALA A C 1
ATOM 1768 O O . ALA A 1 232 ? -18.690 16.071 2.156 1.00 58.75 232 ALA A O 1
ATOM 1769 N N . ALA A 1 233 ? -20.237 15.535 0.605 1.00 51.75 233 ALA A N 1
ATOM 1770 C CA . ALA A 1 233 ? -20.761 16.886 0.513 1.00 51.75 233 ALA A CA 1
ATOM 1771 C C . ALA A 1 233 ? -21.329 17.231 1.896 1.00 51.75 233 ALA A C 1
ATOM 1773 O O . ALA A 1 233 ? -22.308 16.629 2.336 1.00 51.75 233 ALA A O 1
ATOM 1774 N N . GLY A 1 234 ? -20.661 18.134 2.618 1.00 49.41 234 GLY A N 1
ATOM 1775 C CA . GLY A 1 234 ? -21.215 18.675 3.850 1.00 49.41 234 GLY A CA 1
ATOM 1776 C C . GLY A 1 234 ? -22.566 19.330 3.547 1.00 49.41 234 GLY A C 1
ATOM 1777 O O . GLY A 1 234 ? -22.815 19.705 2.395 1.00 49.41 234 GLY A O 1
ATOM 1778 N N . PRO A 1 235 ? -23.457 19.477 4.541 1.00 45.50 235 PRO A N 1
ATOM 1779 C CA . PRO A 1 235 ? -24.653 20.277 4.338 1.00 45.50 235 PRO A CA 1
ATOM 1780 C C . PRO A 1 235 ? -24.233 21.661 3.829 1.00 45.50 235 PRO A C 1
ATOM 1782 O O . PRO A 1 235 ? -23.336 22.289 4.399 1.00 45.50 235 PRO A O 1
ATOM 1785 N N . LEU A 1 236 ? -24.847 22.106 2.727 1.00 45.00 236 LEU A N 1
ATOM 1786 C CA . LEU A 1 236 ? -24.684 23.476 2.246 1.00 45.00 236 LEU A CA 1
ATOM 1787 C C . LEU A 1 236 ? -24.977 24.426 3.420 1.00 45.00 236 LEU A C 1
ATOM 1789 O O . LEU A 1 236 ? -25.934 24.174 4.162 1.00 45.00 236 LEU A O 1
ATOM 1793 N N . PRO A 1 237 ? -24.183 25.494 3.618 1.00 53.62 237 PRO A N 1
ATOM 1794 C CA . PRO A 1 237 ? -24.509 26.487 4.629 1.00 53.62 237 PRO A CA 1
ATOM 1795 C C . PRO A 1 237 ? -25.937 27.004 4.384 1.00 53.62 237 PRO A C 1
ATOM 1797 O O . PRO A 1 237 ? -26.349 27.130 3.225 1.00 53.62 237 PRO A O 1
ATOM 1800 N N . PRO A 1 238 ? -26.719 27.265 5.447 1.00 53.88 238 PRO A N 1
ATOM 1801 C CA . PRO A 1 238 ? -28.086 27.738 5.295 1.00 53.88 238 PRO A CA 1
ATOM 1802 C C . PRO A 1 238 ? -28.112 29.011 4.445 1.00 53.88 238 PRO A C 1
ATOM 1804 O O . PRO A 1 238 ? -27.257 29.886 4.586 1.00 53.88 238 PRO A O 1
ATOM 1807 N N . ALA A 1 239 ? -29.122 29.117 3.579 1.00 57.81 239 ALA A N 1
ATOM 1808 C CA . ALA A 1 239 ? -29.290 30.211 2.620 1.00 57.81 239 ALA A CA 1
ATOM 1809 C C . ALA A 1 239 ? -29.392 31.612 3.260 1.00 57.81 239 ALA A C 1
ATOM 1811 O O . ALA A 1 239 ? -29.392 32.603 2.547 1.00 57.81 239 ALA A O 1
ATOM 1812 N N . SER A 1 240 ? -29.445 31.708 4.592 1.00 58.22 240 SER A N 1
ATOM 1813 C CA . SER A 1 240 ? -29.405 32.961 5.349 1.00 58.22 240 SER A CA 1
ATOM 1814 C C . SER A 1 240 ? -28.004 33.575 5.486 1.00 58.22 240 SER A C 1
ATOM 1816 O O . SER A 1 240 ? -27.848 34.546 6.221 1.00 58.22 240 SER A O 1
ATOM 1818 N N . ALA A 1 241 ? -26.981 32.992 4.855 1.00 49.84 241 ALA A N 1
ATOM 1819 C CA . ALA A 1 241 ? -25.621 33.536 4.800 1.00 49.84 241 ALA A CA 1
ATOM 1820 C C . ALA A 1 241 ? -25.281 34.222 3.456 1.00 49.84 241 ALA A C 1
ATOM 1822 O O . ALA A 1 241 ? -24.105 34.485 3.201 1.00 49.84 241 ALA A O 1
ATOM 1823 N N . TRP A 1 242 ? -26.290 34.512 2.625 1.00 44.31 242 TRP A N 1
ATOM 1824 C CA . TRP A 1 242 ? -26.182 35.318 1.404 1.00 44.31 242 TRP A CA 1
ATOM 1825 C C . TRP A 1 242 ? -27.149 36.498 1.450 1.00 44.31 242 TRP A C 1
ATOM 1827 O O . TRP A 1 242 ? -28.327 36.270 1.808 1.00 44.31 242 TRP A O 1
#

Foldseek 3Di:
DADPVLLVVQCVLADFAPAAAAFDPLDGDGDPPHQKGFNAFADPPWAKEWQWDDWAQDPPIAKTKIWIWTDDAPDFIETGMMGIHHDPLLVVLVRVLSVCVRNVLHEYAYALAVLVVCCVPPVDCSLVSQVVSCVVRVRYDWDWDQDPVPRDIDTHTHDYDDQVVQVVLVVVVSVCSVVVRHHHH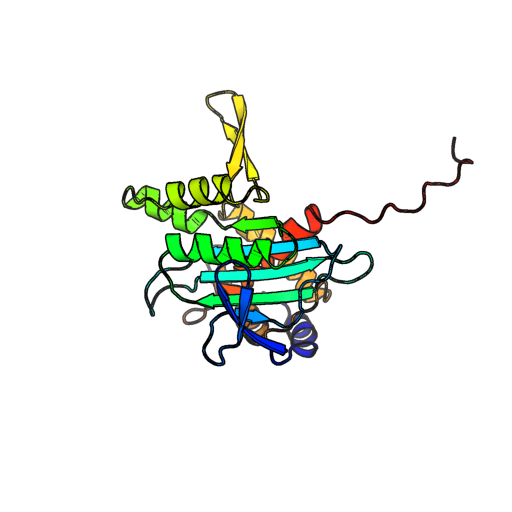HVLQSVLVVQWDQDPVRGTAGDPPDHCRSVNSVSRRVVVCVVPPDHDPDPDPPPVVD

Radius of gyration: 18.29 Å; Cα contacts (8 Å, |Δi|>4): 466; chains: 1; bounding box: 51×57×43 Å

Mean predicted aligned error: 5.68 Å

pLDDT: mean 90.43, std 11.71, range [44.31, 98.81]

Solvent-accessible surface area (backbone atoms only — not comparable to full-atom values): 13003 Å² total; per-residue (Å²): 107,55,51,67,70,16,42,52,60,34,48,71,56,36,52,81,54,77,44,40,8,44,69,59,95,54,42,81,43,83,31,95,83,42,49,31,37,27,63,44,79,73,56,92,93,48,46,32,19,31,2,28,26,63,41,36,64,48,97,88,45,53,50,23,20,40,24,30,32,38,48,48,81,99,54,63,37,31,52,21,33,37,35,52,49,65,53,58,67,67,58,44,49,55,46,53,49,28,52,24,53,51,34,72,57,15,42,35,38,37,47,35,41,55,33,52,51,45,23,74,74,70,70,44,64,40,60,56,47,56,50,52,43,48,74,79,38,80,50,50,41,61,36,81,42,78,37,88,85,77,74,43,84,43,76,42,79,28,42,71,64,45,79,66,53,46,51,51,40,50,52,55,42,42,53,34,38,59,71,56,54,47,47,43,32,58,60,64,45,42,51,29,47,74,44,29,36,71,46,102,83,76,48,75,47,40,43,92,96,57,60,40,41,55,52,51,5,42,29,47,17,51,56,52,34,71,73,65,52,81,73,70,82,67,82,74,78,67,78,87,80,111